Protein 3E02 (pdb70)

Solvent-accessible surface area: 12483 Å² total

B-factor: mean 38.11, std 6.94, range [13.03, 70.99]

Organism: Paraburkholderia xenovorans (strain LB400) (NCBI:txid266265)

Structure (mmCIF, N/CA/C/O backbone):
data_3E02
#
_entry.id   3E02
#
_cell.length_a   103.837
_cell.length_b   103.837
_cell.length_c   128.969
_cell.angle_alpha   90.000
_cell.angle_beta   90.000
_cell.angle_gamma   120.000
#
_symmetry.space_group_name_H-M   'P 62 2 2'
#
loop_
_entity.id
_entity.type
_entity.pdbx_description
1 polymer 'uncharacterized protein DUF849'
2 non-polymer 'ZINC ION'
3 non-polymer 1,2-ETHANEDIOL
4 water water
#
loop_
_atom_site.group_PDB
_atom_site.id
_atom_site.type_symbol
_atom_site.label_atom_id
_atom_site.label_alt_id
_atom_site.label_comp_id
_atom_site.label_asym_id
_atom_site.label_entity_id
_atom_site.label_seq_id
_atom_site.pdbx_PDB_ins_code
_atom_site.Cartn_x
_atom_site.Cartn_y
_atom_site.Cartn_z
_atom_site.occupancy
_atom_site.B_iso_or_equiv
_atom_site.auth_seq_id
_atom_site.auth_comp_id
_atom_site.auth_asym_id
_atom_site.auth_atom_id
_atom_site.pdbx_PDB_model_num
ATOM 9 N N . LYS A 1 3 ? 68.584 28.724 17.211 1.00 64.97 2 LYS A N 1
ATOM 10 C CA . LYS A 1 3 ? 68.318 27.352 17.698 1.00 64.48 2 LYS A CA 1
ATOM 11 C C . LYS A 1 3 ? 69.681 26.743 18.094 1.00 64.43 2 LYS A C 1
ATOM 12 O O . LYS A 1 3 ? 70.608 26.707 17.267 1.00 63.96 2 LYS A O 1
ATOM 14 N N . GLN A 1 4 ? 69.799 26.306 19.354 1.00 63.60 3 GLN A N 1
ATOM 15 C CA . GLN A 1 4 ? 71.030 25.692 19.881 1.00 63.15 3 GLN A CA 1
ATOM 16 C C . GLN A 1 4 ? 71.313 24.378 19.148 1.00 61.26 3 GLN A C 1
ATOM 17 O O . GLN A 1 4 ? 70.412 23.539 18.997 1.00 61.63 3 GLN A O 1
ATOM 19 N N . SER A 1 5 ? 72.554 24.223 18.681 1.00 58.26 4 SER A N 1
ATOM 20 C CA . SER A 1 5 ? 72.971 23.039 17.919 1.00 54.78 4 SER A CA 1
ATOM 21 C C . SER A 1 5 ? 73.453 21.944 18.876 1.00 55.24 4 SER A C 1
ATOM 22 O O . SER A 1 5 ? 74.650 21.876 19.181 1.00 57.15 4 SER A O 1
ATOM 25 N N . LYS A 1 6 ? 72.516 21.107 19.362 1.00 52.82 5 LYS A N 1
ATOM 26 C CA . LYS A 1 6 ? 72.836 19.965 20.252 1.00 50.34 5 LYS A CA 1
ATOM 27 C C . LYS A 1 6 ? 74.013 19.152 19.691 1.00 45.92 5 LYS A C 1
ATOM 28 O O . LYS A 1 6 ? 74.894 18.739 20.441 1.00 45.22 5 LYS A O 1
ATOM 31 N N . LYS A 1 7 ? 73.992 18.926 18.379 1.00 40.65 6 LYS A N 1
ATOM 32 C CA . LYS A 1 7 ? 75.081 18.295 17.656 1.00 38.17 6 LYS A CA 1
ATOM 33 C C . LYS A 1 7 ? 75.546 19.321 16.622 1.00 36.57 6 LYS A C 1
ATOM 34 O O . LYS A 1 7 ? 74.715 19.929 15.940 1.00 38.19 6 LYS A O 1
ATOM 40 N N . ILE A 1 8 ? 76.856 19.513 16.520 1.00 34.01 7 ILE A N 1
ATOM 41 C CA . ILE A 1 8 ? 77.452 20.513 15.638 1.00 33.20 7 ILE A CA 1
ATOM 42 C C . ILE A 1 8 ? 77.650 19.947 14.237 1.00 33.59 7 ILE A C 1
ATOM 43 O O . ILE A 1 8 ? 78.249 18.877 14.073 1.00 33.33 7 ILE A O 1
ATOM 48 N N . ILE A 1 9 ? 77.163 20.669 13.235 1.00 34.24 8 ILE A N 1
ATOM 49 C CA . ILE A 1 9 ? 77.401 20.303 11.840 1.00 34.70 8 ILE A CA 1
ATOM 50 C C . ILE A 1 9 ? 78.778 20.836 11.460 1.00 33.26 8 ILE A C 1
ATOM 51 O O . ILE A 1 9 ? 79.020 22.048 11.536 1.00 33.36 8 ILE A O 1
ATOM 56 N N . ILE A 1 10 ? 79.675 19.933 11.070 1.00 33.64 9 ILE A N 1
ATOM 57 C CA . ILE A 1 10 ? 80.959 20.298 10.477 1.00 33.56 9 ILE A CA 1
ATOM 58 C C . ILE A 1 10 ? 80.739 20.227 8.964 1.00 34.69 9 ILE A C 1
ATOM 59 O O . ILE A 1 10 ? 80.436 19.149 8.427 1.00 35.12 9 ILE A O 1
ATOM 64 N N . THR A 1 11 ? 80.857 21.374 8.302 1.00 34.85 10 THR A N 1
ATOM 65 C CA . THR A 1 11 ? 80.816 21.445 6.853 1.00 34.91 10 THR A CA 1
ATOM 66 C C . THR A 1 11 ? 82.272 21.531 6.394 1.00 34.70 10 THR A C 1
ATOM 67 O O . THR A 1 11 ? 83.081 22.246 7.003 1.00 34.22 10 THR A O 1
ATOM 71 N N . CYS A 1 12 ? 82.614 20.784 5.345 1.00 34.67 11 CYS A N 1
ATOM 72 C CA . CYS A 1 12 ? 83.934 20.894 4.725 1.00 33.63 11 CYS A CA 1
ATOM 73 C C . CYS A 1 12 ? 83.809 21.455 3.309 1.00 34.25 11 CYS A C 1
ATOM 74 O O . CYS A 1 12 ? 83.206 20.808 2.438 1.00 34.56 11 CYS A O 1
ATOM 77 N N . ALA A 1 13 ? 84.378 22.641 3.098 1.00 33.05 12 ALA A N 1
ATOM 78 C CA . ALA A 1 13 ? 84.440 23.302 1.790 1.00 33.12 12 ALA A CA 1
ATOM 79 C C . ALA A 1 13 ? 85.758 22.838 1.158 1.00 33.13 12 ALA A C 1
ATOM 80 O O . ALA A 1 13 ? 86.844 23.331 1.473 1.00 33.37 12 ALA A O 1
ATOM 82 N N . VAL A 1 14 ? 85.637 21.876 0.247 1.00 33.59 13 VAL A N 1
ATOM 83 C CA . VAL A 1 14 ? 86.771 21.104 -0.289 1.00 33.90 13 VAL A CA 1
ATOM 84 C C . VAL A 1 14 ? 87.847 21.844 -1.093 1.00 33.60 13 VAL A C 1
ATOM 85 O O . VAL A 1 14 ? 89.030 21.555 -0.926 1.00 33.76 13 VAL A O 1
ATOM 89 N N . THR A 1 15 ? 87.438 22.759 -1.970 1.00 33.53 14 THR A N 1
ATOM 90 C CA . THR A 1 15 ? 88.394 23.455 -2.846 1.00 32.67 14 THR A CA 1
ATOM 91 C C . THR A 1 15 ? 88.059 24.895 -3.216 1.00 33.20 14 THR A C 1
ATOM 92 O O . THR A 1 15 ? 88.975 25.723 -3.309 1.00 34.01 14 THR A O 1
ATOM 96 N N . GLY A 1 16 ? 86.783 25.212 -3.439 1.00 33.48 15 GLY A N 1
ATOM 97 C CA . GLY A 1 16 ? 86.402 26.581 -3.750 1.00 32.95 15 GLY A CA 1
ATOM 98 C C . GLY A 1 16 ? 86.913 27.089 -5.081 1.00 33.19 15 GLY A C 1
ATOM 99 O O . GLY A 1 16 ? 87.225 26.308 -5.992 1.00 31.68 15 GLY A O 1
ATOM 100 N N . SER A 1 17 ? 86.998 28.411 -5.162 1.00 34.04 16 SER A N 1
ATOM 101 C CA . SER A 1 17 ? 87.468 29.122 -6.339 1.00 35.30 16 SER A CA 1
ATOM 102 C C . SER A 1 17 ? 88.369 30.334 -6.045 1.00 35.37 16 SER A C 1
ATOM 103 O O . SER A 1 17 ? 88.736 31.011 -7.003 1.00 36.06 16 SER A O 1
ATOM 106 N N . ILE A 1 18 ? 88.749 30.582 -4.776 1.00 34.96 17 ILE A N 1
ATOM 107 C CA A ILE A 1 18 ? 89.591 31.728 -4.350 0.50 35.24 17 ILE A CA 1
ATOM 108 C CA B ILE A 1 18 ? 89.593 31.748 -4.447 0.50 35.70 17 ILE A CA 1
ATOM 109 C C . ILE A 1 18 ? 91.075 31.389 -4.385 1.00 35.05 17 ILE A C 1
ATOM 110 O O . ILE A 1 18 ? 91.898 32.183 -4.858 1.00 36.13 17 ILE A O 1
ATOM 119 N N . HIS A 1 19 ? 91.412 30.219 -3.833 1.00 33.44 18 HIS A N 1
ATOM 120 C CA . HIS A 1 19 ? 92.806 29.750 -3.833 1.00 33.03 18 HIS A CA 1
ATOM 121 C C . HIS A 1 19 ? 93.122 29.203 -5.213 1.00 32.84 18 HIS A C 1
ATOM 122 O O . HIS A 1 19 ? 92.238 28.691 -5.903 1.00 31.78 18 HIS A O 1
ATOM 129 N N . THR A 1 20 ? 94.374 29.343 -5.635 1.00 32.56 19 THR A N 1
ATOM 130 C CA . THR A 1 20 ? 94.806 28.910 -6.963 1.00 32.34 19 THR A CA 1
ATOM 131 C C . THR A 1 20 ? 95.920 27.858 -6.806 1.00 32.26 19 THR A C 1
ATOM 132 O O . THR A 1 20 ? 96.509 27.769 -5.726 1.00 32.48 19 THR A O 1
ATOM 136 N N . PRO A 1 21 ? 96.172 27.029 -7.853 1.00 32.49 20 PRO A N 1
ATOM 137 C CA . PRO A 1 21 ? 97.178 25.940 -7.759 1.00 32.65 20 PRO A CA 1
ATOM 138 C C . PRO A 1 21 ? 98.579 26.308 -7.274 1.00 32.38 20 PRO A C 1
ATOM 139 O O . PRO A 1 21 ? 99.217 25.515 -6.564 1.00 32.94 20 PRO A O 1
ATOM 143 N N . THR A 1 22 ? 99.050 27.487 -7.668 1.00 31.01 21 THR A N 1
ATOM 144 C CA . THR A 1 22 ? 100.349 28.007 -7.227 1.00 31.24 21 THR A CA 1
ATOM 145 C C . THR A 1 22 ? 100.472 28.090 -5.694 1.00 31.93 21 THR A C 1
ATOM 146 O O . THR A 1 22 ? 101.555 27.896 -5.144 1.00 32.06 21 THR A O 1
ATOM 158 N N . SER A 1 24 ? 99.235 26.167 -3.227 1.00 32.80 23 SER A N 1
ATOM 159 C CA . SER A 1 24 ? 99.452 24.932 -2.497 1.00 33.27 23 SER A CA 1
ATOM 160 C C . SER A 1 24 ? 99.425 23.740 -3.432 1.00 33.74 23 SER A C 1
ATOM 161 O O . SER A 1 24 ? 98.492 23.624 -4.243 1.00 34.68 23 SER A O 1
ATOM 164 N N . PRO A 1 25 ? 100.380 22.801 -3.261 1.00 34.09 24 PRO A N 1
ATOM 165 C CA . PRO A 1 25 ? 100.312 21.580 -4.065 1.00 34.94 24 PRO A CA 1
ATOM 166 C C . PRO A 1 25 ? 99.184 20.633 -3.611 1.00 34.82 24 PRO A C 1
ATOM 167 O O . PRO A 1 25 ? 98.921 19.649 -4.286 1.00 34.58 24 PRO A O 1
ATOM 171 N N . TYR A 1 26 ? 98.550 20.926 -2.472 1.00 34.28 25 TYR A N 1
ATOM 172 C CA . TYR A 1 26 ? 97.489 20.106 -1.894 1.00 34.93 25 TYR A CA 1
ATOM 173 C C . TYR A 1 26 ? 96.073 20.616 -2.223 1.00 35.11 25 TYR A C 1
ATOM 174 O O . TYR A 1 26 ? 95.091 20.065 -1.712 1.00 34.51 25 TYR A O 1
ATOM 183 N N . LEU A 1 27 ? 95.960 21.648 -3.072 1.00 34.88 26 LEU A N 1
ATOM 184 C CA . LEU A 1 27 ? 94.649 22.174 -3.478 1.00 35.12 26 LEU A CA 1
ATOM 185 C C . LEU A 1 27 ? 93.976 21.097 -4.341 1.00 34.71 26 LEU A C 1
ATOM 186 O O . LEU A 1 27 ? 94.553 20.712 -5.360 1.00 36.13 26 LEU A O 1
ATOM 191 N N . PRO A 1 28 ? 92.792 20.579 -3.938 1.00 34.31 27 PRO A N 1
ATOM 192 C CA . PRO A 1 28 ? 92.130 19.569 -4.787 1.00 34.69 27 PRO A CA 1
ATOM 193 C C . PRO A 1 28 ? 91.660 20.161 -6.119 1.00 34.29 27 PRO A C 1
ATOM 194 O O . PRO A 1 28 ? 90.950 21.163 -6.122 1.00 35.42 27 PRO A O 1
ATOM 198 N N . ILE A 1 29 ? 92.049 19.532 -7.229 1.00 33.49 28 ILE A N 1
ATOM 199 C CA . ILE A 1 29 ? 91.752 20.050 -8.571 1.00 33.24 28 ILE A CA 1
ATOM 200 C C . ILE A 1 29 ? 90.887 19.116 -9.397 1.00 34.05 28 ILE A C 1
ATOM 201 O O . ILE A 1 29 ? 89.808 19.511 -9.861 1.00 34.74 28 ILE A O 1
ATOM 206 N N . THR A 1 30 ? 91.366 17.891 -9.588 1.00 34.43 29 THR A N 1
ATOM 207 C CA . THR A 1 30 ? 90.663 16.936 -10.448 1.00 35.75 29 THR A CA 1
ATOM 208 C C . THR A 1 30 ? 89.432 16.367 -9.746 1.00 35.78 29 THR A C 1
ATOM 209 O O . THR A 1 30 ? 89.357 16.393 -8.507 1.00 35.27 29 THR A O 1
ATOM 213 N N . PRO A 1 31 ? 88.443 15.881 -10.529 1.00 35.44 30 PRO A N 1
ATOM 214 C CA . PRO A 1 31 ? 87.304 15.209 -9.896 1.00 35.51 30 PRO A CA 1
ATOM 215 C C . PRO A 1 31 ? 87.707 14.062 -8.959 1.00 35.31 30 PRO A C 1
ATOM 216 O O . PRO A 1 31 ? 87.117 13.927 -7.899 1.00 35.35 30 PRO A O 1
ATOM 220 N N . GLU A 1 32 ? 88.751 13.314 -9.313 1.00 35.23 31 GLU A N 1
ATOM 221 C CA . GLU A 1 32 ? 89.234 12.190 -8.502 1.00 36.11 31 GLU A CA 1
ATOM 222 C C . GLU A 1 32 ? 89.810 12.678 -7.164 1.00 35.87 31 GLU A C 1
ATOM 223 O O . GLU A 1 32 ? 89.606 12.037 -6.128 1.00 36.16 31 GLU A O 1
ATOM 229 N N . GLU A 1 33 ? 90.540 13.795 -7.202 1.00 35.51 32 GLU A N 1
ATOM 230 C CA . GLU A 1 33 ? 91.067 14.437 -5.983 1.00 35.76 32 GLU A CA 1
ATOM 231 C C . GLU A 1 33 ? 89.928 14.946 -5.093 1.00 35.84 32 GLU A C 1
ATOM 232 O O . GLU A 1 33 ? 90.005 14.815 -3.874 1.00 36.40 32 GLU A O 1
ATOM 238 N N . ILE A 1 34 ? 88.893 15.526 -5.710 1.00 34.96 33 ILE A N 1
ATOM 239 C CA . ILE A 1 34 ? 87.711 16.023 -4.998 1.00 34.56 33 ILE A CA 1
ATOM 240 C C . ILE A 1 34 ? 86.957 14.878 -4.303 1.00 34.53 33 ILE A C 1
ATOM 241 O O . ILE A 1 34 ? 86.557 15.026 -3.149 1.00 34.16 33 ILE A O 1
ATOM 246 N N . VAL A 1 35 ? 86.800 13.737 -4.984 1.00 35.14 34 VAL A N 1
ATOM 247 C CA . VAL A 1 35 ? 86.169 12.555 -4.377 1.00 34.99 34 VAL A CA 1
ATOM 248 C C . VAL A 1 35 ? 86.998 12.048 -3.189 1.00 35.43 34 VAL A C 1
ATOM 249 O O . VAL A 1 35 ? 86.455 11.827 -2.109 1.00 34.94 34 VAL A O 1
ATOM 253 N N . LYS A 1 36 ? 88.304 11.868 -3.404 1.00 36.21 35 LYS A N 1
ATOM 254 C CA . LYS A 1 36 ? 89.234 11.373 -2.372 1.00 35.96 35 LYS A CA 1
ATOM 255 C C . LYS A 1 36 ? 89.212 12.289 -1.136 1.00 35.47 35 LYS A C 1
ATOM 256 O O . LYS A 1 36 ? 89.096 11.824 -0.002 1.00 35.42 35 LYS A O 1
ATOM 260 N N . GLU A 1 37 ? 89.277 13.592 -1.380 1.00 35.25 36 GLU A N 1
ATOM 261 C CA . GLU A 1 37 ? 89.243 14.599 -0.310 1.00 34.86 36 GLU A CA 1
ATOM 262 C C . GLU A 1 37 ? 87.901 14.687 0.416 1.00 34.92 36 GLU A C 1
ATOM 263 O O . GLU A 1 37 ? 87.874 14.784 1.652 1.00 35.00 36 GLU A O 1
ATOM 269 N N . GLY A 1 38 ? 86.807 14.641 -0.346 1.00 33.88 37 GLY A N 1
ATOM 270 C CA . GLY A 1 38 ? 85.459 14.664 0.208 1.00 33.76 37 GLY A CA 1
ATOM 271 C C . GLY A 1 38 ? 85.216 13.468 1.118 1.00 35.11 37 GLY A C 1
ATOM 272 O O . GLY A 1 38 ? 84.704 13.626 2.231 1.00 34.73 37 GLY A O 1
ATOM 273 N N . VAL A 1 39 ? 85.616 12.278 0.653 1.00 34.62 38 VAL A N 1
ATOM 274 C CA . VAL A 1 39 ? 85.490 11.045 1.436 1.00 34.81 38 VAL A CA 1
ATOM 275 C C . VAL A 1 39 ? 86.315 11.113 2.725 1.00 35.00 38 VAL A C 1
ATOM 276 O O . VAL A 1 39 ? 85.798 10.798 3.791 1.00 34.70 38 VAL A O 1
ATOM 280 N N . ALA A 1 40 ? 87.568 11.562 2.621 1.00 34.98 39 ALA A N 1
ATOM 281 C CA . ALA A 1 40 ? 88.453 11.718 3.794 1.00 34.57 39 ALA A CA 1
ATOM 282 C C . ALA A 1 40 ? 87.872 12.699 4.819 1.00 34.49 39 ALA A C 1
ATOM 283 O O . ALA A 1 40 ? 87.889 12.422 6.025 1.00 34.18 39 ALA A O 1
ATOM 285 N N . ALA A 1 41 ? 87.352 13.829 4.328 1.00 35.11 40 ALA A N 1
ATOM 286 C CA . ALA A 1 41 ? 86.708 14.845 5.171 1.00 34.15 40 ALA A CA 1
ATOM 287 C C . ALA A 1 41 ? 85.467 14.283 5.879 1.00 35.18 40 ALA A C 1
ATOM 288 O O . ALA A 1 41 ? 85.283 14.506 7.083 1.00 35.74 40 ALA A O 1
ATOM 290 N N . ALA A 1 42 ? 84.634 13.548 5.136 1.00 35.29 41 ALA A N 1
ATOM 291 C CA . ALA A 1 42 ? 83.437 12.904 5.688 1.00 35.41 41 ALA A CA 1
ATOM 292 C C . ALA A 1 42 ? 83.823 11.865 6.741 1.00 35.38 41 ALA A C 1
ATOM 293 O O . ALA A 1 42 ? 83.269 11.859 7.843 1.00 36.01 41 ALA A O 1
ATOM 295 N N . GLU A 1 43 ? 84.811 11.034 6.431 1.00 35.89 42 GLU A N 1
ATOM 296 C CA . GLU A 1 43 ? 85.304 10.037 7.395 1.00 37.48 42 GLU A CA 1
ATOM 297 C C . GLU A 1 43 ? 85.935 10.641 8.666 1.00 37.03 42 GLU A C 1
ATOM 298 O O . GLU A 1 43 ? 85.867 10.018 9.731 1.00 37.12 42 GLU A O 1
ATOM 304 N N . ALA A 1 44 ? 86.491 11.852 8.558 1.00 36.47 43 ALA A N 1
ATOM 305 C CA . ALA A 1 44 ? 87.023 12.581 9.717 1.00 35.95 43 ALA A CA 1
ATOM 306 C C . ALA A 1 44 ? 85.916 13.213 10.581 1.00 35.93 43 ALA A C 1
ATOM 307 O O . ALA A 1 44 ? 86.197 13.637 11.702 1.00 35.64 43 ALA A O 1
ATOM 309 N N . GLY A 1 45 ? 84.686 13.312 10.053 1.00 35.55 44 GLY A N 1
ATOM 310 C CA . GLY A 1 45 ? 83.542 13.868 10.771 1.00 35.97 44 GLY A CA 1
ATOM 311 C C . GLY A 1 45 ? 82.689 14.898 10.046 1.00 36.14 44 GLY A C 1
ATOM 312 O O . GLY A 1 45 ? 81.708 15.357 10.619 1.00 36.96 44 GLY A O 1
ATOM 313 N N . ALA A 1 46 ? 83.051 15.295 8.823 1.00 34.35 45 ALA A N 1
ATOM 314 C CA . ALA A 1 46 ? 82.245 16.264 8.072 1.00 34.10 45 ALA A CA 1
ATOM 315 C C . ALA A 1 46 ? 80.868 15.677 7.701 1.00 34.10 45 ALA A C 1
ATOM 316 O O . ALA A 1 46 ? 80.797 14.678 6.996 1.00 34.73 45 ALA A O 1
ATOM 318 N N . ALA A 1 47 ? 79.800 16.286 8.213 1.00 34.17 46 ALA A N 1
ATOM 319 C CA . ALA A 1 47 ? 78.413 15.904 7.888 1.00 34.34 46 ALA A CA 1
ATOM 320 C C . ALA A 1 47 ? 77.974 16.435 6.518 1.00 34.75 46 ALA A C 1
ATOM 321 O O . ALA A 1 47 ? 77.062 15.860 5.890 1.00 33.72 46 ALA A O 1
ATOM 331 N N . LEU A 1 49 ? 79.518 18.437 2.733 1.00 33.98 48 LEU A N 1
ATOM 332 C CA . LEU A 1 49 ? 80.616 18.799 1.842 1.00 33.40 48 LEU A CA 1
ATOM 333 C C . LEU A 1 49 ? 80.129 19.897 0.924 1.00 33.82 48 LEU A C 1
ATOM 334 O O . LEU A 1 49 ? 79.121 19.701 0.238 1.00 34.49 48 LEU A O 1
ATOM 339 N N . HIS A 1 50 ? 80.804 21.055 0.957 1.00 32.70 49 HIS A N 1
ATOM 340 C CA . HIS A 1 50 ? 80.499 22.203 0.098 1.00 32.56 49 HIS A CA 1
ATOM 341 C C . HIS A 1 50 ? 81.450 22.076 -1.104 1.00 33.86 49 HIS A C 1
ATOM 342 O O . HIS A 1 50 ? 82.674 22.069 -0.948 1.00 34.93 49 HIS A O 1
ATOM 349 N N . LEU A 1 51 ? 80.872 22.003 -2.297 1.00 33.60 50 LEU A N 1
ATOM 350 C CA . LEU A 1 51 ? 81.605 21.639 -3.506 1.00 34.65 50 LEU A CA 1
ATOM 351 C C . LEU A 1 51 ? 81.604 22.631 -4.661 1.00 34.64 50 LEU A C 1
ATOM 352 O O . LEU A 1 51 ? 80.556 23.158 -5.016 1.00 33.58 50 LEU A O 1
ATOM 357 N N . HIS A 1 52 ? 82.808 22.843 -5.215 1.00 34.44 51 HIS A N 1
ATOM 358 C CA . HIS A 1 52 ? 83.071 23.562 -6.461 1.00 33.86 51 HIS A CA 1
ATOM 359 C C . HIS A 1 52 ? 83.826 22.592 -7.367 1.00 34.82 51 HIS A C 1
ATOM 360 O O . HIS A 1 52 ? 84.428 21.611 -6.892 1.00 36.17 51 HIS A O 1
ATOM 367 N N . ALA A 1 53 ? 83.825 22.894 -8.667 1.00 34.80 52 ALA A N 1
ATOM 368 C CA . ALA A 1 53 ? 84.570 22.141 -9.675 1.00 33.95 52 ALA A CA 1
ATOM 369 C C . ALA A 1 53 ? 85.671 23.040 -10.211 1.00 33.49 52 ALA A C 1
ATOM 370 O O . ALA A 1 53 ? 85.567 24.280 -10.164 1.00 33.25 52 ALA A O 1
ATOM 372 N N . ARG A 1 54 ? 86.699 22.394 -10.755 1.00 34.31 53 ARG A N 1
ATOM 373 C CA . ARG A 1 54 ? 87.827 23.057 -11.375 1.00 34.11 53 ARG A CA 1
ATOM 374 C C . ARG A 1 54 ? 88.211 22.324 -12.652 1.00 34.27 53 ARG A C 1
ATOM 375 O O . ARG A 1 54 ? 88.022 21.104 -12.759 1.00 34.78 53 ARG A O 1
ATOM 383 N N . ASP A 1 55 ? 88.776 23.075 -13.593 1.00 34.57 54 ASP A N 1
ATOM 384 C CA . ASP A 1 55 ? 89.325 22.510 -14.823 1.00 35.72 54 ASP A CA 1
ATOM 385 C C . ASP A 1 55 ? 90.369 21.477 -14.364 1.00 35.52 54 ASP A C 1
ATOM 386 O O . ASP A 1 55 ? 91.295 21.851 -13.620 1.00 33.58 54 ASP A O 1
ATOM 391 N N . PRO A 1 56 ? 90.208 20.191 -14.761 1.00 36.15 55 PRO A N 1
ATOM 392 C CA . PRO A 1 56 ? 91.147 19.137 -14.306 1.00 36.53 55 PRO A CA 1
ATOM 393 C C . PRO A 1 56 ? 92.632 19.303 -14.675 1.00 36.40 55 PRO A C 1
ATOM 394 O O . PRO A 1 56 ? 93.478 18.745 -13.986 1.00 37.14 55 PRO A O 1
ATOM 398 N N . LEU A 1 57 ? 92.932 20.065 -15.725 1.00 36.80 56 LEU A N 1
ATOM 399 C CA . LEU A 1 57 ? 94.309 20.267 -16.183 1.00 37.28 56 LEU A CA 1
ATOM 400 C C . LEU A 1 57 ? 95.013 21.449 -15.539 1.00 37.03 56 LEU A C 1
ATOM 401 O O . LEU A 1 57 ? 96.188 21.347 -15.227 1.00 38.94 56 LEU A O 1
ATOM 406 N N . ASN A 1 58 ? 94.312 22.559 -15.336 1.00 34.76 57 ASN A N 1
ATOM 407 C CA . ASN A 1 58 ? 94.946 23.769 -14.789 1.00 33.97 57 ASN A CA 1
ATOM 408 C C . ASN A 1 58 ? 94.308 24.363 -13.536 1.00 33.74 57 ASN A C 1
ATOM 409 O O . ASN A 1 58 ? 94.752 25.403 -13.076 1.00 33.73 57 ASN A O 1
ATOM 414 N N . GLY A 1 59 ? 93.276 23.721 -12.993 1.00 33.55 58 GLY A N 1
ATOM 415 C CA . GLY A 1 59 ? 92.614 24.204 -11.792 1.00 34.32 58 GLY A CA 1
ATOM 416 C C . GLY A 1 59 ? 91.728 25.439 -11.892 1.00 34.50 58 GLY A C 1
ATOM 417 O O . GLY A 1 59 ? 91.227 25.892 -10.858 1.00 34.28 58 GLY A O 1
ATOM 418 N N . ARG A 1 60 ? 91.510 25.978 -13.098 1.00 35.31 59 ARG A N 1
ATOM 419 C CA A ARG A 1 60 ? 90.664 27.165 -13.295 0.50 35.17 59 ARG A CA 1
ATOM 420 C CA B ARG A 1 60 ? 90.675 27.171 -13.248 0.50 36.08 59 ARG A CA 1
ATOM 421 C C . ARG A 1 60 ? 89.236 26.846 -12.826 1.00 35.13 59 ARG A C 1
ATOM 422 O O . ARG A 1 60 ? 88.709 25.794 -13.183 1.00 35.48 59 ARG A O 1
ATOM 437 N N . PRO A 1 61 ? 88.611 27.735 -12.016 1.00 34.17 60 PRO A N 1
ATOM 438 C CA . PRO A 1 61 ? 87.224 27.450 -11.615 1.00 34.30 60 PRO A CA 1
ATOM 439 C C . PRO A 1 61 ? 86.284 27.178 -12.788 1.00 35.20 60 PRO A C 1
ATOM 440 O O . PRO A 1 61 ? 86.412 27.815 -13.833 1.00 35.15 60 PRO A O 1
ATOM 444 N N . SER A 1 62 ? 85.395 26.206 -12.624 1.00 36.02 61 SER A N 1
ATOM 445 C CA . SER A 1 62 ? 84.420 25.850 -13.651 1.00 36.58 61 SER A CA 1
ATOM 446 C C . SER A 1 62 ? 83.090 25.458 -13.022 1.00 38.50 61 SER A C 1
ATOM 447 O O . SER A 1 62 ? 83.081 24.709 -12.045 1.00 39.65 61 SER A O 1
ATOM 450 N N . GLN A 1 63 ? 81.989 25.962 -13.593 1.00 39.28 62 GLN A N 1
ATOM 451 C CA . GLN A 1 63 ? 80.626 25.561 -13.200 1.00 40.10 62 GLN A CA 1
ATOM 452 C C . GLN A 1 63 ? 80.000 24.651 -14.269 1.00 40.01 62 GLN A C 1
ATOM 453 O O . GLN A 1 63 ? 78.789 24.627 -14.438 1.00 40.93 62 GLN A O 1
ATOM 459 N N . ASP A 1 64 ? 80.835 23.857 -14.943 1.00 39.43 63 ASP A N 1
ATOM 460 C CA . ASP A 1 64 ? 80.384 22.911 -15.937 1.00 39.23 63 ASP A CA 1
ATOM 461 C C . ASP A 1 64 ? 79.720 21.755 -15.169 1.00 39.29 63 ASP A C 1
ATOM 462 O O . ASP A 1 64 ? 80.408 21.074 -14.404 1.00 39.13 63 ASP A O 1
ATOM 467 N N . PRO A 1 65 ? 78.397 21.527 -15.367 1.00 39.49 64 PRO A N 1
ATOM 468 C CA . PRO A 1 65 ? 77.739 20.392 -14.688 1.00 39.38 64 PRO A CA 1
ATOM 469 C C . PRO A 1 65 ? 78.376 19.022 -14.976 1.00 39.33 64 PRO A C 1
ATOM 470 O O . PRO A 1 65 ? 78.327 18.150 -14.116 1.00 39.69 64 PRO A O 1
ATOM 474 N N . ASP A 1 66 ? 78.964 18.840 -16.165 1.00 38.83 65 ASP A N 1
ATOM 475 C CA . ASP A 1 66 ? 79.653 17.586 -16.515 1.00 39.15 65 ASP A CA 1
ATOM 476 C C . ASP A 1 66 ? 80.814 17.256 -15.571 1.00 38.63 65 ASP A C 1
ATOM 477 O O . ASP A 1 66 ? 81.042 16.075 -15.292 1.00 39.04 65 ASP A O 1
ATOM 482 N N . LEU A 1 67 ? 81.544 18.279 -15.106 1.00 38.91 66 LEU A N 1
ATOM 483 C CA . LEU A 1 67 ? 82.626 18.093 -14.123 1.00 38.64 66 LEU A CA 1
ATOM 484 C C . LEU A 1 67 ? 82.047 17.680 -12.775 1.00 37.82 66 LEU A C 1
ATOM 485 O O . LEU A 1 67 ? 82.601 16.796 -12.122 1.00 37.43 66 LEU A O 1
ATOM 490 N N . PHE A 1 68 ? 80.946 18.321 -12.365 1.00 36.90 67 PHE A N 1
ATOM 491 C CA . PHE A 1 68 ? 80.228 17.925 -11.142 1.00 37.22 67 PHE A CA 1
ATOM 492 C C . PHE A 1 68 ? 79.765 16.465 -11.196 1.00 37.27 67 PHE A C 1
ATOM 493 O O . PHE A 1 68 ? 79.911 15.736 -10.215 1.00 36.96 67 PHE A O 1
ATOM 509 N N . ARG A 1 70 ? 81.260 14.084 -12.556 1.00 38.83 69 ARG A N 1
ATOM 510 C CA . ARG A 1 70 ? 82.449 13.234 -12.393 1.00 38.71 69 ARG A CA 1
ATOM 511 C C . ARG A 1 70 ? 82.872 13.069 -10.920 1.00 37.73 69 ARG A C 1
ATOM 512 O O . ARG A 1 70 ? 83.787 12.288 -10.639 1.00 37.59 69 ARG A O 1
ATOM 520 N N . PHE A 1 71 ? 82.238 13.803 -9.993 1.00 37.23 70 PHE A N 1
ATOM 521 C CA . PHE A 1 71 ? 82.450 13.582 -8.549 1.00 36.93 70 PHE A CA 1
ATOM 522 C C . PHE A 1 71 ? 81.194 13.385 -7.678 1.00 36.39 70 PHE A C 1
ATOM 523 O O . PHE A 1 71 ? 81.293 12.705 -6.650 1.00 37.15 70 PHE A O 1
ATOM 531 N N . LEU A 1 72 ? 80.040 13.941 -8.064 1.00 36.46 71 LEU A N 1
ATOM 532 C CA . LEU A 1 72 ? 78.808 13.790 -7.253 1.00 36.93 71 LEU A CA 1
ATOM 533 C C . LEU A 1 72 ? 78.335 12.334 -7.061 1.00 37.64 71 LEU A C 1
ATOM 534 O O . LEU A 1 72 ? 78.187 11.900 -5.904 1.00 36.47 71 LEU A O 1
ATOM 539 N N . PRO A 1 73 ? 78.126 11.563 -8.167 1.00 38.23 72 PRO A N 1
ATOM 540 C CA . PRO A 1 73 ? 77.745 10.148 -7.988 1.00 37.99 72 PRO A CA 1
ATOM 541 C C . PRO A 1 73 ? 78.766 9.349 -7.162 1.00 37.81 72 PRO A C 1
ATOM 542 O O . PRO A 1 73 ? 78.378 8.534 -6.325 1.00 37.74 72 PRO A O 1
ATOM 546 N N . GLN A 1 74 ? 80.051 9.642 -7.362 1.00 37.59 73 GLN A N 1
ATOM 547 C CA . GLN A 1 74 ? 81.143 8.944 -6.680 1.00 38.27 73 GLN A CA 1
ATOM 548 C C . GLN A 1 74 ? 81.118 9.247 -5.186 1.00 38.25 73 GLN A C 1
ATOM 549 O O . GLN A 1 74 ? 81.285 8.342 -4.371 1.00 38.95 73 GLN A O 1
ATOM 555 N N . LEU A 1 75 ? 80.903 10.514 -4.829 1.00 37.42 74 LEU A N 1
ATOM 556 C CA . LEU A 1 75 ? 80.779 10.900 -3.415 1.00 38.11 74 LEU A CA 1
ATOM 557 C C . LEU A 1 75 ? 79.558 10.256 -2.777 1.00 39.04 74 LEU A C 1
ATOM 558 O O . LEU A 1 75 ? 79.658 9.724 -1.672 1.00 40.70 74 LEU A O 1
ATOM 563 N N . LYS A 1 76 ? 78.426 10.280 -3.488 1.00 38.52 75 LYS A N 1
ATOM 564 C CA . LYS A 1 76 ? 77.177 9.688 -3.009 1.00 39.28 75 LYS A CA 1
ATOM 565 C C . LYS A 1 76 ? 77.342 8.187 -2.685 1.00 39.31 75 LYS A C 1
ATOM 566 O O . LYS A 1 76 ? 76.811 7.703 -1.683 1.00 38.89 75 LYS A O 1
ATOM 572 N N . GLU A 1 77 ? 78.083 7.485 -3.532 1.00 39.82 76 GLU A N 1
ATOM 573 C CA . GLU A 1 77 ? 78.343 6.059 -3.353 1.00 40.47 76 GLU A CA 1
ATOM 574 C C . GLU A 1 77 ? 79.315 5.725 -2.214 1.00 40.68 76 GLU A C 1
ATOM 575 O O . GLU A 1 77 ? 79.130 4.693 -1.573 1.00 42.14 76 GLU A O 1
ATOM 578 N N . ARG A 1 78 ? 80.284 6.617 -1.949 1.00 39.65 77 ARG A N 1
ATOM 579 C CA A ARG A 1 78 ? 81.331 6.379 -0.944 0.50 39.81 77 ARG A CA 1
ATOM 580 C CA B ARG A 1 78 ? 81.342 6.385 -0.951 0.25 39.12 77 ARG A CA 1
ATOM 581 C CA C ARG A 1 78 ? 81.349 6.390 -0.952 0.25 39.94 77 ARG A CA 1
ATOM 582 C C . ARG A 1 78 ? 81.112 7.037 0.416 1.00 39.38 77 ARG A C 1
ATOM 583 O O . ARG A 1 78 ? 81.795 6.687 1.378 1.00 39.44 77 ARG A O 1
ATOM 605 N N . THR A 1 79 ? 80.181 7.999 0.502 1.00 38.18 78 THR A N 1
ATOM 606 C CA A THR A 1 79 ? 79.846 8.629 1.785 0.50 37.54 78 THR A CA 1
ATOM 607 C CA B THR A 1 79 ? 79.850 8.690 1.770 0.50 38.20 78 THR A CA 1
ATOM 608 C C . THR A 1 79 ? 78.369 9.020 1.825 1.00 38.01 78 THR A C 1
ATOM 609 O O . THR A 1 79 ? 77.714 9.099 0.781 1.00 39.03 78 THR A O 1
ATOM 616 N N . ASP A 1 80 ? 77.862 9.224 3.046 1.00 36.96 79 ASP A N 1
ATOM 617 C CA A ASP A 1 80 ? 76.471 9.669 3.216 0.50 36.23 79 ASP A CA 1
ATOM 618 C CA B ASP A 1 80 ? 76.483 9.639 3.307 0.50 36.28 79 ASP A CA 1
ATOM 619 C C . ASP A 1 80 ? 76.436 11.152 3.567 1.00 35.48 79 ASP A C 1
ATOM 620 O O . ASP A 1 80 ? 75.407 11.671 3.924 1.00 34.83 79 ASP A O 1
ATOM 629 N N . ALA A 1 81 ? 77.564 11.858 3.419 1.00 35.20 80 ALA A N 1
ATOM 630 C CA . ALA A 1 81 ? 77.604 13.300 3.679 1.00 34.75 80 ALA A CA 1
ATOM 631 C C . ALA A 1 81 ? 76.628 14.035 2.760 1.00 33.87 80 ALA A C 1
ATOM 632 O O . ALA A 1 81 ? 76.375 13.596 1.630 1.00 33.67 80 ALA A O 1
ATOM 634 N N . ILE A 1 82 ? 76.039 15.112 3.271 1.00 32.93 81 ILE A N 1
ATOM 635 C CA . ILE A 1 82 ? 75.151 15.964 2.472 1.00 33.34 81 ILE A CA 1
ATOM 636 C C . ILE A 1 82 ? 76.037 16.700 1.459 1.00 33.77 81 ILE A C 1
ATOM 637 O O . ILE A 1 82 ? 77.045 17.280 1.842 1.00 34.05 81 ILE A O 1
ATOM 642 N N . LEU A 1 83 ? 75.666 16.662 0.184 1.00 34.03 82 LEU A N 1
ATOM 643 C CA . LEU A 1 83 ? 76.445 17.323 -0.864 1.00 34.50 82 LEU A CA 1
ATOM 644 C C . LEU A 1 83 ? 75.807 18.676 -1.144 1.00 34.03 82 LEU A C 1
ATOM 645 O O . LEU A 1 83 ? 74.683 18.745 -1.602 1.00 34.62 82 LEU A O 1
ATOM 650 N N . ASN A 1 84 ? 76.558 19.730 -0.821 1.00 33.25 83 ASN A N 1
ATOM 651 C CA . ASN A 1 84 ? 76.169 21.130 -0.938 1.00 33.31 83 ASN A CA 1
ATOM 652 C C . ASN A 1 84 ? 76.886 21.675 -2.190 1.00 33.57 83 ASN A C 1
ATOM 653 O O . ASN A 1 84 ? 78.134 21.660 -2.250 1.00 32.89 83 ASN A O 1
ATOM 658 N N . ILE A 1 85 ? 76.088 22.137 -3.164 1.00 33.34 84 ILE A N 1
ATOM 659 C CA A ILE A 1 85 ? 76.588 22.666 -4.439 0.50 33.91 84 ILE A CA 1
ATOM 660 C CA B ILE A 1 85 ? 76.591 22.668 -4.438 0.50 33.65 84 ILE A CA 1
ATOM 661 C C . ILE A 1 85 ? 76.638 24.197 -4.433 1.00 34.99 84 ILE A C 1
ATOM 662 O O . ILE A 1 85 ? 75.657 24.877 -4.060 1.00 35.02 84 ILE A O 1
ATOM 671 N N . THR A 1 86 ? 77.776 24.742 -4.864 1.00 35.64 85 THR A N 1
ATOM 672 C CA . THR A 1 86 ? 77.940 26.174 -4.940 1.00 34.55 85 THR A CA 1
ATOM 673 C C . THR A 1 86 ? 77.083 26.766 -6.066 1.00 34.96 85 THR A C 1
ATOM 674 O O . THR A 1 86 ? 76.902 26.147 -7.124 1.00 34.04 85 THR A O 1
ATOM 678 N N . THR A 1 87 ? 76.488 27.917 -5.777 1.00 34.87 86 THR A N 1
ATOM 679 C CA . THR A 1 87 ? 75.854 28.751 -6.794 1.00 36.62 86 THR A CA 1
ATOM 680 C C . THR A 1 87 ? 76.667 30.061 -6.903 1.00 37.99 86 THR A C 1
ATOM 681 O O . THR A 1 87 ? 76.203 30.990 -7.533 1.00 38.28 86 THR A O 1
ATOM 685 N N . GLY A 1 88 ? 77.844 30.112 -6.261 1.00 39.54 87 GLY A N 1
ATOM 686 C CA . GLY A 1 88 ? 78.789 31.229 -6.320 1.00 40.36 87 GLY A CA 1
ATOM 687 C C . GLY A 1 88 ? 79.757 30.915 -7.449 1.00 41.85 87 GLY A C 1
ATOM 688 O O . GLY A 1 88 ? 79.948 31.722 -8.354 1.00 43.60 87 GLY A O 1
ATOM 689 N N . GLY A 1 89 ? 80.345 29.722 -7.399 1.00 42.43 88 GLY A N 1
ATOM 690 C CA . GLY A 1 89 ? 81.266 29.255 -8.418 1.00 43.89 88 GLY A CA 1
ATOM 691 C C . GLY A 1 89 ? 82.533 30.094 -8.478 1.00 44.97 88 GLY A C 1
ATOM 692 O O . GLY A 1 89 ? 83.046 30.554 -7.439 1.00 44.45 88 GLY A O 1
ATOM 693 N N . GLY A 1 90 ? 83.054 30.240 -9.694 1.00 45.39 89 GLY A N 1
ATOM 694 C CA . GLY A 1 90 ? 84.219 31.053 -9.976 1.00 46.22 89 GLY A CA 1
ATOM 695 C C . GLY A 1 90 ? 83.883 32.528 -10.130 1.00 46.98 89 GLY A C 1
ATOM 696 O O . GLY A 1 90 ? 82.826 32.895 -10.698 1.00 46.40 89 GLY A O 1
ATOM 697 N N . LEU A 1 91 ? 84.795 33.379 -9.653 1.00 46.65 90 LEU A N 1
ATOM 698 C CA . LEU A 1 91 ? 84.612 34.829 -9.731 1.00 47.30 90 LEU A CA 1
ATOM 699 C C . LEU A 1 91 ? 84.644 35.251 -11.207 1.00 47.17 90 LEU A C 1
ATOM 700 O O . LEU A 1 91 ? 85.558 34.854 -11.940 1.00 47.03 90 LEU A O 1
ATOM 705 N N . GLY A 1 92 ? 83.613 35.986 -11.638 1.00 46.98 91 GLY A N 1
ATOM 706 C CA . GLY A 1 92 ? 83.472 36.457 -13.023 1.00 47.26 91 GLY A CA 1
ATOM 707 C C . GLY A 1 92 ? 82.423 35.729 -13.862 1.00 47.83 91 GLY A C 1
ATOM 708 O O . GLY A 1 92 ? 82.154 36.143 -15.006 1.00 47.71 91 GLY A O 1
ATOM 717 N N . SER A 1 94 ? 78.636 34.332 -15.008 1.00 44.25 93 SER A N 1
ATOM 718 C CA . SER A 1 94 ? 77.280 34.875 -15.075 1.00 44.49 93 SER A CA 1
ATOM 719 C C . SER A 1 94 ? 76.363 34.028 -14.189 1.00 44.87 93 SER A C 1
ATOM 720 O O . SER A 1 94 ? 76.743 32.928 -13.785 1.00 43.38 93 SER A O 1
ATOM 723 N N . LEU A 1 95 ? 75.156 34.522 -13.918 1.00 46.00 94 LEU A N 1
ATOM 724 C CA . LEU A 1 95 ? 74.207 33.774 -13.076 1.00 46.62 94 LEU A CA 1
ATOM 725 C C . LEU A 1 95 ? 73.769 32.464 -13.741 1.00 46.07 94 LEU A C 1
ATOM 726 O O . LEU A 1 95 ? 73.573 31.470 -13.033 1.00 45.39 94 LEU A O 1
ATOM 731 N N . ASP A 1 96 ? 73.628 32.468 -15.075 1.00 46.32 95 ASP A N 1
ATOM 732 C CA . ASP A 1 96 ? 73.282 31.256 -15.859 1.00 46.43 95 ASP A CA 1
ATOM 733 C C . ASP A 1 96 ? 74.310 30.166 -15.609 1.00 45.11 95 ASP A C 1
ATOM 734 O O . ASP A 1 96 ? 73.945 29.045 -15.251 1.00 45.22 95 ASP A O 1
ATOM 739 N N . GLU A 1 97 ? 75.588 30.512 -15.786 1.00 44.27 96 GLU A N 1
ATOM 740 C CA . GLU A 1 97 ? 76.681 29.578 -15.512 1.00 45.15 96 GLU A CA 1
ATOM 741 C C . GLU A 1 97 ? 76.644 29.111 -14.050 1.00 42.25 96 GLU A C 1
ATOM 742 O O . GLU A 1 97 ? 76.782 27.936 -13.758 1.00 41.29 96 GLU A O 1
ATOM 748 N N . ARG A 1 98 ? 76.464 30.067 -13.144 1.00 41.25 97 ARG A N 1
ATOM 749 C CA . ARG A 1 98 ? 76.471 29.785 -11.709 1.00 39.83 97 ARG A CA 1
ATOM 750 C C . ARG A 1 98 ? 75.383 28.830 -11.212 1.00 38.15 97 ARG A C 1
ATOM 751 O O . ARG A 1 98 ? 75.679 27.972 -10.378 1.00 37.37 97 ARG A O 1
ATOM 759 N N . LEU A 1 99 ? 74.170 28.955 -11.744 1.00 37.22 98 LEU A N 1
ATOM 760 C CA . LEU A 1 99 ? 73.047 28.072 -11.365 1.00 36.96 98 LEU A CA 1
ATOM 761 C C . LEU A 1 99 ? 73.034 26.701 -12.063 1.00 36.60 98 LEU A C 1
ATOM 762 O O . LEU A 1 99 ? 72.368 25.790 -11.576 1.00 35.95 98 LEU A O 1
ATOM 767 N N . ALA A 1 100 ? 73.779 26.541 -13.163 1.00 35.46 99 ALA A N 1
ATOM 768 C CA . ALA A 1 100 ? 73.773 25.286 -13.946 1.00 35.95 99 ALA A CA 1
ATOM 769 C C . ALA A 1 100 ? 73.995 23.983 -13.156 1.00 35.11 99 ALA A C 1
ATOM 770 O O . ALA A 1 100 ? 73.188 23.064 -13.305 1.00 36.14 99 ALA A O 1
ATOM 772 N N . PRO A 1 101 ? 75.064 23.888 -12.334 1.00 34.90 100 PRO A N 1
ATOM 773 C CA . PRO A 1 101 ? 75.290 22.660 -11.560 1.00 35.09 100 PRO A CA 1
ATOM 774 C C . PRO A 1 101 ? 74.142 22.270 -10.614 1.00 34.33 100 PRO A C 1
ATOM 775 O O . PRO A 1 101 ? 73.689 21.137 -10.664 1.00 33.61 100 PRO A O 1
ATOM 779 N N . ALA A 1 102 ? 73.661 23.213 -9.805 1.00 34.18 101 ALA A N 1
ATOM 780 C CA . ALA A 1 102 ? 72.531 22.972 -8.887 1.00 34.52 101 ALA A CA 1
ATOM 781 C C . ALA A 1 102 ? 71.260 22.601 -9.644 1.00 35.40 101 ALA A C 1
ATOM 782 O O . ALA A 1 102 ? 70.503 21.741 -9.173 1.00 34.37 101 ALA A O 1
ATOM 784 N N . ARG A 1 103 ? 71.020 23.251 -10.791 1.00 37.24 102 ARG A N 1
ATOM 785 C CA A ARG A 1 103 ? 69.852 22.935 -11.614 0.50 38.06 102 ARG A CA 1
ATOM 786 C CA B ARG A 1 103 ? 69.847 22.944 -11.617 0.50 38.45 102 ARG A CA 1
ATOM 787 C C . ARG A 1 103 ? 69.930 21.520 -12.176 1.00 38.18 102 ARG A C 1
ATOM 788 O O . ARG A 1 103 ? 68.926 20.814 -12.197 1.00 37.97 102 ARG A O 1
ATOM 803 N N . ALA A 1 104 ? 71.122 21.107 -12.615 1.00 37.48 103 ALA A N 1
ATOM 804 C CA . ALA A 1 104 ? 71.320 19.750 -13.147 1.00 37.96 103 ALA A CA 1
ATOM 805 C C . ALA A 1 104 ? 71.263 18.680 -12.045 1.00 37.63 103 ALA A C 1
ATOM 806 O O . ALA A 1 104 ? 70.577 17.666 -12.186 1.00 38.49 103 ALA A O 1
ATOM 808 N N . ALA A 1 105 ? 71.967 18.931 -10.948 1.00 36.43 104 ALA A N 1
ATOM 809 C CA . ALA A 1 105 ? 72.087 17.973 -9.838 1.00 35.69 104 ALA A CA 1
ATOM 810 C C . ALA A 1 105 ? 70.879 17.819 -8.909 1.00 35.34 104 ALA A C 1
ATOM 811 O O . ALA A 1 105 ? 70.733 16.769 -8.280 1.00 35.44 104 ALA A O 1
ATOM 813 N N . ARG A 1 106 ? 70.069 18.870 -8.778 1.00 35.00 105 ARG A N 1
ATOM 814 C CA . ARG A 1 106 ? 68.932 18.903 -7.843 1.00 36.06 105 ARG A CA 1
ATOM 815 C C . ARG A 1 106 ? 69.401 18.411 -6.454 1.00 35.87 105 ARG A C 1
ATOM 816 O O . ARG A 1 106 ? 68.883 17.428 -5.929 1.00 35.71 105 ARG A O 1
ATOM 824 N N . PRO A 1 107 ? 70.384 19.129 -5.855 1.00 34.97 106 PRO A N 1
ATOM 825 C CA . PRO A 1 107 ? 70.965 18.696 -4.594 1.00 35.22 106 PRO A CA 1
ATOM 826 C C . PRO A 1 107 ? 70.069 18.969 -3.391 1.00 34.19 106 PRO A C 1
ATOM 827 O O . PRO A 1 107 ? 69.121 19.745 -3.475 1.00 33.31 106 PRO A O 1
ATOM 831 N N . GLU A 1 108 ? 70.400 18.324 -2.276 1.00 33.72 107 GLU A N 1
ATOM 832 C CA . GLU A 1 108 ? 69.712 18.570 -1.012 1.00 33.60 107 GLU A CA 1
ATOM 833 C C . GLU A 1 108 ? 69.987 19.984 -0.502 1.00 32.31 107 GLU A C 1
ATOM 834 O O . GLU A 1 108 ? 69.112 20.600 0.132 1.00 32.10 107 GLU A O 1
ATOM 840 N N . VAL A 1 109 ? 71.209 20.469 -0.755 1.00 31.23 108 VAL A N 1
ATOM 841 C CA . VAL A 1 109 ? 71.638 21.790 -0.330 1.00 32.62 108 VAL A CA 1
ATOM 842 C C . VAL A 1 109 ? 72.421 22.522 -1.430 1.00 32.66 108 VAL A C 1
ATOM 84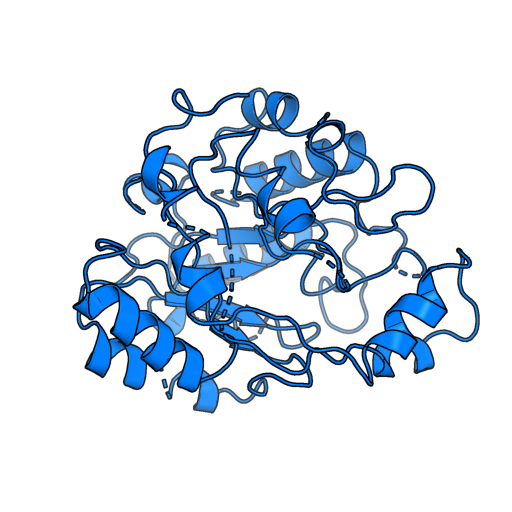3 O O . VAL A 1 109 ? 73.145 21.904 -2.207 1.00 33.26 108 VAL A O 1
ATOM 847 N N . ALA A 1 110 ? 72.189 23.829 -1.530 1.00 32.35 109 ALA A N 1
ATOM 848 C CA . ALA A 1 110 ? 72.962 24.710 -2.409 1.00 33.36 109 ALA A CA 1
ATOM 849 C C . ALA A 1 110 ? 73.322 25.961 -1.638 1.00 33.60 109 ALA A C 1
ATOM 850 O O . ALA A 1 110 ? 72.545 26.400 -0.782 1.00 33.59 109 ALA A O 1
ATOM 852 N N . SER A 1 111 ? 74.482 26.545 -1.933 1.00 34.68 110 SER A N 1
ATOM 853 C CA . SER A 1 111 ? 74.869 27.807 -1.299 1.00 36.09 110 SER A CA 1
ATOM 854 C C . SER A 1 111 ? 74.032 28.918 -1.940 1.00 37.13 110 SER A C 1
ATOM 855 O O . SER A 1 111 ? 73.582 28.777 -3.080 1.00 37.07 110 SER A O 1
ATOM 866 N N . ASN A 1 113 ? 74.314 33.138 -1.915 1.00 37.37 112 ASN A N 1
ATOM 867 C CA . ASN A 1 113 ? 74.995 34.361 -1.489 1.00 36.83 112 ASN A CA 1
ATOM 868 C C . ASN A 1 113 ? 73.952 35.466 -1.315 1.00 36.28 112 ASN A C 1
ATOM 869 O O . ASN A 1 113 ? 73.192 35.741 -2.247 1.00 35.60 112 ASN A O 1
ATOM 882 N N . GLY A 1 115 ? 73.981 38.848 -0.823 1.00 35.09 114 GLY A N 1
ATOM 883 C CA . GLY A 1 115 ? 74.135 40.244 -1.209 1.00 35.23 114 GLY A CA 1
ATOM 884 C C . GLY A 1 115 ? 75.282 40.443 -2.154 1.00 35.07 114 GLY A C 1
ATOM 885 O O . GLY A 1 115 ? 76.116 39.549 -2.319 1.00 37.21 114 GLY A O 1
ATOM 886 N N . SER A 1 116 ? 75.295 41.599 -2.800 1.00 33.82 115 SER A N 1
ATOM 887 C CA . SER A 1 116 ? 76.362 41.956 -3.728 1.00 34.29 115 SER A CA 1
ATOM 888 C C . SER A 1 116 ? 77.444 42.657 -2.933 1.00 35.42 115 SER A C 1
ATOM 889 O O . SER A 1 116 ? 77.149 43.499 -2.069 1.00 37.22 115 SER A O 1
ATOM 892 N N . LEU A 1 117 ? 78.696 42.288 -3.169 1.00 34.89 116 LEU A N 1
ATOM 893 C CA . LEU A 1 117 ? 79.813 42.948 -2.513 1.00 36.02 116 LEU A CA 1
ATOM 894 C C . LEU A 1 117 ? 81.076 42.934 -3.349 1.00 34.60 116 LEU A C 1
ATOM 895 O O . LEU A 1 117 ? 81.269 42.033 -4.174 1.00 34.66 116 LEU A O 1
ATOM 900 N N . ASN A 1 118 ? 81.956 43.892 -3.074 1.00 33.89 117 ASN A N 1
ATOM 901 C CA . ASN A 1 118 ? 83.329 43.841 -3.589 1.00 33.84 117 ASN A CA 1
ATOM 902 C C . ASN A 1 118 ? 83.936 42.541 -3.032 1.00 34.06 117 ASN A C 1
ATOM 903 O O . ASN A 1 118 ? 83.650 42.169 -1.894 1.00 33.90 117 ASN A O 1
ATOM 908 N N . PHE A 1 119 ? 84.695 41.824 -3.851 1.00 34.35 118 PHE A N 1
ATOM 909 C CA . PHE A 1 119 ? 85.277 40.533 -3.437 1.00 34.21 118 PHE A CA 1
ATOM 910 C C . PHE A 1 119 ? 86.701 40.574 -3.984 1.00 34.21 118 PHE A C 1
ATOM 911 O O . PHE A 1 119 ? 86.959 40.111 -5.088 1.00 36.35 118 PHE A O 1
ATOM 919 N N . ASN A 1 120 ? 87.598 41.151 -3.186 1.00 34.17 119 ASN A N 1
ATOM 920 C CA . ASN A 1 120 ? 88.967 41.457 -3.569 1.00 33.67 119 ASN A CA 1
ATOM 921 C C . ASN A 1 120 ? 89.985 40.475 -2.976 1.00 34.39 119 ASN A C 1
ATOM 922 O O . ASN A 1 120 ? 90.295 40.533 -1.783 1.00 34.06 119 ASN A O 1
ATOM 927 N N . ILE A 1 121 ? 90.500 39.581 -3.821 1.00 34.29 120 ILE A N 1
ATOM 928 C CA . ILE A 1 121 ? 91.543 38.605 -3.419 1.00 35.33 120 ILE A CA 1
ATOM 929 C C . ILE A 1 121 ? 92.893 38.913 -4.097 1.00 36.62 120 ILE A C 1
ATOM 930 O O . ILE A 1 121 ? 93.807 38.071 -4.082 1.00 36.02 120 ILE A O 1
ATOM 935 N N . SER A 1 122 ? 93.023 40.124 -4.657 1.00 36.60 121 SER A N 1
ATOM 936 C CA . SER A 1 122 ? 94.216 40.547 -5.396 1.00 37.56 121 SER A CA 1
ATOM 937 C C . SER A 1 122 ? 95.504 40.600 -4.579 1.00 3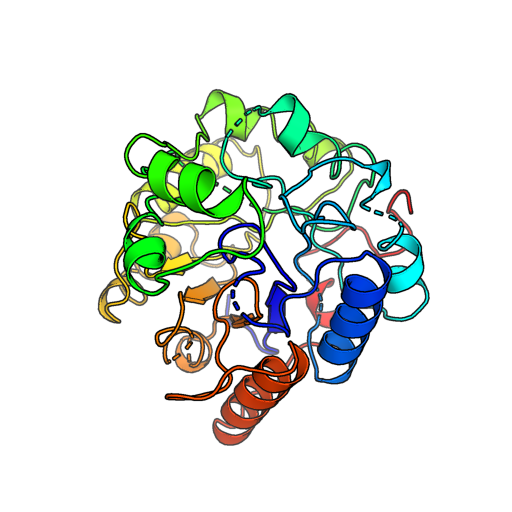8.65 121 SER A C 1
ATOM 938 O O . SER A 1 122 ? 96.576 40.381 -5.131 1.00 37.80 121 SER A O 1
ATOM 941 N N . GLN A 1 123 ? 95.398 40.901 -3.282 1.00 39.72 122 GLN A N 1
ATOM 942 C CA . GLN A 1 123 ? 96.566 40.958 -2.387 1.00 41.69 122 GLN A CA 1
ATOM 943 C C . GLN A 1 123 ? 97.322 39.621 -2.288 1.00 40.44 122 GLN A C 1
ATOM 944 O O . GLN A 1 123 ? 98.515 39.618 -2.023 1.00 39.42 122 GLN A O 1
ATOM 950 N N . ALA A 1 124 ? 96.616 38.504 -2.485 1.00 39.96 123 ALA A N 1
ATOM 951 C CA . ALA A 1 124 ? 97.215 37.162 -2.494 1.00 40.91 123 ALA A CA 1
ATOM 952 C C . ALA A 1 124 ? 98.336 37.024 -3.535 1.00 40.14 123 ALA A C 1
ATOM 953 O O . ALA A 1 124 ? 99.331 36.341 -3.279 1.00 41.12 123 ALA A O 1
ATOM 955 N N . ALA A 1 125 ? 98.198 37.708 -4.669 1.00 39.71 124 ALA A N 1
ATOM 956 C CA . ALA A 1 125 ? 99.187 37.663 -5.757 1.00 40.93 124 ALA A CA 1
ATOM 957 C C . ALA A 1 125 ? 100.584 38.157 -5.365 1.00 41.57 124 ALA A C 1
ATOM 958 O O . ALA A 1 125 ? 101.588 37.638 -5.870 1.00 42.33 124 ALA A O 1
ATOM 960 N N . ALA A 1 126 ? 100.645 39.134 -4.450 1.00 41.82 125 ALA A N 1
ATOM 961 C CA . ALA A 1 126 ? 101.917 39.696 -3.965 1.00 42.17 125 ALA A CA 1
ATOM 962 C C . ALA A 1 126 ? 102.770 38.691 -3.176 1.00 42.17 125 ALA A C 1
ATOM 963 O O . ALA A 1 126 ? 103.967 38.888 -3.033 1.00 42.59 125 ALA A O 1
ATOM 965 N N . LYS A 1 127 ? 102.151 37.629 -2.664 1.00 41.66 126 LYS A N 1
ATOM 966 C CA . LYS A 1 127 ? 102.859 36.577 -1.950 1.00 42.83 126 LYS A CA 1
ATOM 967 C C . LYS A 1 127 ? 103.630 35.595 -2.867 1.00 42.61 126 LYS A C 1
ATOM 968 O O . LYS A 1 127 ? 104.427 34.808 -2.361 1.00 44.47 126 LYS A O 1
ATOM 974 N N . PHE A 1 128 ? 103.411 35.651 -4.186 1.00 41.15 127 PHE A N 1
ATOM 975 C CA . PHE A 1 128 ? 104.024 34.719 -5.151 1.00 40.09 127 PHE A CA 1
ATOM 976 C C . PHE A 1 128 ? 104.705 35.489 -6.282 1.00 39.61 127 PHE A C 1
ATOM 977 O O . PHE A 1 128 ? 104.063 36.294 -6.954 1.00 40.00 127 PHE A O 1
ATOM 985 N N . ASP A 1 129 ? 106.002 35.251 -6.491 1.00 38.73 128 ASP A N 1
ATOM 986 C CA A ASP A 1 129 ? 106.781 35.902 -7.552 0.50 39.05 128 ASP A CA 1
ATOM 987 C CA B ASP A 1 129 ? 106.691 35.965 -7.579 0.50 38.03 128 ASP A CA 1
ATOM 988 C C . ASP A 1 129 ? 106.559 35.246 -8.911 1.00 37.39 128 ASP A C 1
ATOM 989 O O . ASP A 1 129 ? 106.839 35.845 -9.936 1.00 38.86 128 ASP A O 1
ATOM 998 N N . THR A 1 130 ? 106.126 33.978 -8.896 1.00 35.78 129 THR A N 1
ATOM 999 C CA . THR A 1 130 ? 105.852 33.213 -10.130 1.00 34.75 129 THR A CA 1
ATOM 1000 C C . THR A 1 130 ? 104.563 32.401 -9.942 1.00 33.23 129 THR A C 1
ATOM 1001 O O . THR A 1 130 ? 104.202 32.058 -8.812 1.00 33.09 129 THR A O 1
ATOM 1005 N N . PHE A 1 131 ? 103.906 32.100 -11.062 1.00 32.08 130 PHE A N 1
ATOM 1006 C CA . PHE A 1 131 ? 102.657 31.343 -11.094 1.00 32.12 130 PHE A CA 1
ATOM 1007 C C . PHE A 1 131 ? 102.759 30.184 -12.059 1.00 30.81 130 PHE A C 1
ATOM 1008 O O . PHE A 1 131 ? 103.355 30.320 -13.133 1.00 30.37 130 PHE A O 1
ATOM 1016 N N . LYS A 1 132 ? 102.157 29.056 -11.676 1.00 30.55 131 LYS A N 1
ATOM 1017 C CA . LYS A 1 132 ? 102.200 27.830 -12.474 1.00 31.52 131 LYS A CA 1
ATOM 1018 C C . LYS A 1 132 ? 101.438 27.944 -13.798 1.00 31.62 131 LYS A C 1
ATOM 1019 O O . LYS A 1 132 ? 101.920 27.459 -14.822 1.00 30.80 131 LYS A O 1
ATOM 1025 N N . PHE A 1 133 ? 100.265 28.572 -13.755 1.00 30.90 132 PHE A N 1
ATOM 1026 C CA . PHE A 1 133 ? 99.382 28.717 -14.925 1.00 31.92 132 PHE A CA 1
ATOM 1027 C C . PHE A 1 133 ? 99.096 30.187 -15.234 1.00 32.31 132 PHE A C 1
ATOM 1028 O O . PHE A 1 133 ? 99.003 31.017 -14.315 1.00 32.75 132 PHE A O 1
ATOM 1036 N N . ASP A 1 134 ? 98.920 30.472 -16.529 1.00 32.11 133 ASP A N 1
ATOM 1037 C CA . ASP A 1 134 ? 98.694 31.823 -17.053 1.00 34.12 133 ASP A CA 1
ATOM 1038 C C . ASP A 1 134 ? 97.461 32.513 -16.517 1.00 33.01 133 ASP A C 1
ATOM 1039 O O . ASP A 1 134 ? 97.463 33.726 -16.430 1.00 32.52 133 ASP A O 1
ATOM 1044 N N . TRP A 1 135 ? 96.415 31.749 -16.218 1.00 32.55 134 TRP A N 1
ATOM 1045 C CA . TRP A 1 135 ? 95.150 32.321 -15.716 1.00 32.60 134 TRP A CA 1
ATOM 1046 C C . TRP A 1 135 ? 95.165 32.870 -14.296 1.00 32.27 134 TRP A C 1
ATOM 1047 O O . TRP A 1 135 ? 94.320 33.706 -13.962 1.00 32.76 134 TRP A O 1
ATOM 1058 N N . GLU A 1 136 ? 96.121 32.437 -13.474 1.00 32.54 135 GLU A N 1
ATOM 1059 C CA . GLU A 1 136 ? 96.097 32.731 -12.035 1.00 32.14 135 GLU A CA 1
A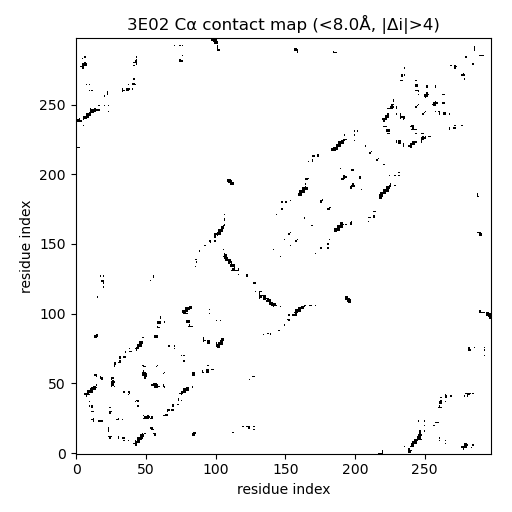TOM 1060 C C . GLU A 1 136 ? 96.316 34.184 -11.672 1.00 33.62 135 GLU A C 1
ATOM 1061 O O . GLU A 1 136 ? 95.485 34.766 -10.968 1.00 32.61 135 GLU A O 1
ATOM 1067 N N . ARG A 1 137 ? 97.394 34.793 -12.164 1.00 34.15 136 ARG A N 1
ATOM 1068 C CA . ARG A 1 137 ? 97.650 36.199 -11.822 1.00 36.27 136 ARG A CA 1
ATOM 1069 C C . ARG A 1 137 ? 96.535 37.156 -12.322 1.00 35.75 136 ARG A C 1
ATOM 1070 O O . ARG A 1 137 ? 96.076 37.984 -11.534 1.00 36.22 136 ARG A O 1
ATOM 1078 N N . PRO A 1 138 ? 96.109 37.053 -13.598 1.00 35.35 137 PRO A N 1
ATOM 1079 C CA . PRO A 1 138 ? 95.004 37.900 -14.090 1.00 35.86 137 PRO A CA 1
ATOM 1080 C C . PRO A 1 138 ? 93.687 37.713 -13.320 1.00 34.62 137 PRO A C 1
ATOM 1081 O O . PRO A 1 138 ? 92.981 38.689 -13.090 1.00 34.45 137 PRO A O 1
ATOM 1085 N N . TYR A 1 139 ? 93.395 36.477 -12.913 1.00 34.60 138 TYR A N 1
ATOM 1086 C CA . TYR A 1 139 ? 92.216 36.153 -12.101 1.00 35.00 138 TYR A CA 1
ATOM 1087 C C . TYR A 1 139 ? 92.241 36.911 -10.775 1.00 34.24 138 TYR A C 1
ATOM 1088 O O . TYR A 1 139 ? 91.296 37.604 -10.442 1.00 34.07 138 TYR A O 1
ATOM 1097 N N . LEU A 1 140 ? 93.348 36.801 -10.051 1.00 33.44 139 LEU A N 1
ATOM 1098 C CA . LEU A 1 140 ? 93.506 37.486 -8.766 1.00 33.87 139 LEU A CA 1
ATOM 1099 C C . LEU A 1 140 ? 93.504 39.018 -8.919 1.00 33.91 139 LEU A C 1
ATOM 1100 O O . LEU A 1 140 ? 92.779 39.715 -8.197 1.00 33.66 139 LEU A O 1
ATOM 1105 N N . ALA A 1 141 ? 94.294 39.520 -9.868 1.00 35.51 140 ALA A N 1
ATOM 1106 C CA . ALA A 1 141 ? 94.403 40.971 -10.147 1.00 35.32 140 ALA A CA 1
ATOM 1107 C C . ALA A 1 141 ? 93.063 41.587 -10.560 1.00 35.80 140 ALA A C 1
ATOM 1108 O O . ALA A 1 141 ? 92.707 42.670 -10.099 1.00 37.00 140 ALA A O 1
ATOM 1110 N N . GLY A 1 142 ? 92.307 40.861 -11.378 1.00 35.17 141 GLY A N 1
ATOM 1111 C CA . GLY A 1 142 ? 90.991 41.282 -11.835 1.00 35.46 141 GLY A CA 1
ATOM 1112 C C . GLY A 1 142 ? 89.955 41.464 -10.734 1.00 35.42 141 GLY A C 1
ATOM 1113 O O . GLY A 1 142 ? 88.950 42.147 -10.955 1.00 35.21 141 GLY A O 1
ATOM 11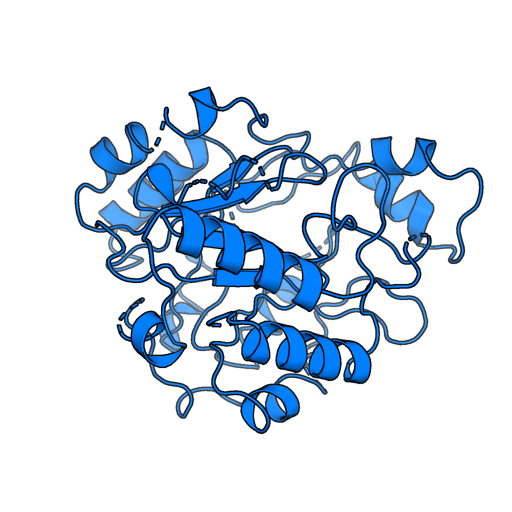14 N N . THR A 1 143 ? 90.195 40.893 -9.543 1.00 34.94 142 THR A N 1
ATOM 1115 C CA . THR A 1 143 ? 89.266 41.037 -8.424 1.00 35.94 142 THR A CA 1
ATOM 1116 C C . THR A 1 143 ? 89.267 42.431 -7.782 1.00 36.48 142 THR A C 1
ATOM 1117 O O . THR A 1 143 ? 88.337 42.735 -7.024 1.00 36.94 142 THR A O 1
ATOM 1121 N N . ARG A 1 144 ? 90.271 43.274 -8.084 1.00 36.89 143 ARG A N 1
ATOM 1122 C CA A ARG A 1 144 ? 90.293 44.659 -7.597 0.50 37.88 143 ARG A CA 1
ATOM 1123 C CA B ARG A 1 144 ? 90.277 44.662 -7.590 0.50 38.29 143 ARG A CA 1
ATOM 1124 C C . ARG A 1 144 ? 89.082 45.423 -8.132 1.00 38.18 143 ARG A C 1
ATOM 1125 O O . ARG A 1 144 ? 88.584 46.319 -7.472 1.00 38.49 143 ARG A O 1
ATOM 1140 N N . ASP A 1 145 ? 88.628 45.057 -9.334 1.00 38.00 144 ASP A N 1
ATOM 1141 C CA . ASP A 1 145 ? 87.490 45.699 -9.980 1.00 39.04 144 ASP A CA 1
ATOM 1142 C C . ASP A 1 145 ? 86.306 44.734 -10.114 1.00 39.59 144 ASP A C 1
ATOM 1143 O O . ASP A 1 145 ? 85.548 44.823 -11.075 1.00 41.23 144 ASP A O 1
ATOM 1148 N N . PHE A 1 146 ? 86.111 43.857 -9.127 1.00 37.87 145 PHE A N 1
ATOM 1149 C CA . PHE A 1 146 ? 85.092 42.817 -9.173 1.00 37.07 145 PHE A CA 1
ATOM 1150 C C . PHE A 1 146 ? 84.065 42.935 -8.055 1.00 36.47 145 PHE A C 1
ATOM 1151 O O . PHE A 1 146 ? 84.421 43.245 -6.919 1.00 35.87 145 PHE A O 1
ATOM 1159 N N . ILE A 1 147 ? 82.810 42.637 -8.404 1.00 36.14 146 ILE A N 1
ATOM 1160 C CA . ILE A 1 147 ? 81.686 42.580 -7.471 1.00 36.28 146 ILE A CA 1
ATOM 1161 C C . ILE A 1 147 ? 81.103 41.171 -7.582 1.00 37.01 146 ILE A C 1
ATOM 1162 O O . ILE A 1 147 ? 80.796 40.718 -8.690 1.00 37.38 146 ILE A O 1
ATOM 1167 N N . LEU A 1 148 ? 80.978 40.473 -6.457 1.00 37.24 147 LEU A N 1
ATOM 1168 C CA . LEU A 1 148 ? 80.287 39.180 -6.421 1.00 38.10 147 LEU A CA 1
ATOM 1169 C C . LEU A 1 148 ? 78.811 39.610 -6.430 1.00 38.47 147 LEU A C 1
ATOM 1170 O O . LEU A 1 148 ? 78.292 40.094 -5.424 1.00 38.44 147 LEU A O 1
ATOM 1175 N N . SER A 1 149 ? 78.168 39.471 -7.581 1.00 38.38 148 SER A N 1
ATOM 1176 C CA . SER A 1 149 ? 76.804 39.977 -7.793 1.00 37.84 148 SER A CA 1
ATOM 1177 C C . SER A 1 149 ? 75.711 39.065 -7.265 1.00 37.84 148 SER A C 1
ATOM 1178 O O . SER A 1 149 ? 75.663 37.918 -7.635 1.00 38.91 148 SER A O 1
ATOM 1181 N N . ASN A 1 150 ? 74.830 39.581 -6.403 1.00 37.38 149 ASN A N 1
ATOM 1182 C CA . ASN A 1 150 ? 73.637 38.853 -5.930 1.00 37.08 149 ASN A CA 1
ATOM 1183 C C . ASN A 1 150 ? 72.551 39.899 -5.655 1.00 35.72 149 ASN A C 1
ATOM 1184 O O . ASN A 1 150 ? 72.259 40.219 -4.519 1.00 35.14 149 ASN A O 1
ATOM 1189 N N . THR A 1 151 ? 71.967 40.435 -6.726 1.00 34.88 150 THR A N 1
ATOM 1190 C CA . THR A 1 151 ? 70.922 41.449 -6.604 1.00 33.43 150 THR A CA 1
ATOM 1191 C C . THR A 1 151 ? 69.664 40.806 -6.034 1.00 33.38 150 THR A C 1
ATOM 1192 O O . THR A 1 151 ? 69.556 39.575 -6.006 1.00 33.91 150 THR A O 1
ATOM 1196 N N . PHE A 1 152 ? 68.722 41.622 -5.559 1.00 33.35 151 PHE A N 1
ATOM 1197 C CA . PHE A 1 152 ? 67.453 41.081 -5.058 1.00 33.65 151 PHE A CA 1
ATOM 1198 C C . PHE A 1 152 ? 66.736 40.234 -6.127 1.00 34.26 151 PHE A C 1
ATOM 1199 O O . PHE A 1 152 ? 66.211 39.178 -5.814 1.00 34.40 151 PHE A O 1
ATOM 1207 N N . SER A 1 153 ? 66.761 40.679 -7.383 1.00 34.81 152 SER A N 1
ATOM 1208 C CA . SER A 1 153 ? 66.194 39.886 -8.491 1.00 35.21 152 SER A CA 1
ATOM 1209 C C . SER A 1 153 ? 66.921 38.542 -8.681 1.00 34.95 152 SER A C 1
ATOM 1210 O O . SER A 1 153 ? 66.277 37.501 -8.871 1.00 35.83 152 SER A O 1
ATOM 1213 N N . GLN A 1 154 ? 68.246 38.570 -8.622 1.00 35.11 153 GLN A N 1
ATOM 1214 C CA . GLN A 1 154 ? 69.067 37.352 -8.775 1.00 35.46 153 GLN A CA 1
ATOM 1215 C C . GLN A 1 154 ? 68.803 36.360 -7.643 1.00 35.46 153 GLN A C 1
ATOM 1216 O O . GLN A 1 154 ? 68.634 35.164 -7.889 1.00 36.08 153 GLN A O 1
ATOM 1222 N N . ILE A 1 155 ? 68.752 36.863 -6.409 1.00 34.93 154 ILE A N 1
ATOM 1223 C CA . ILE A 1 155 ? 68.475 36.018 -5.235 1.00 34.38 154 ILE A CA 1
ATOM 1224 C C . ILE A 1 155 ? 67.092 35.378 -5.361 1.00 36.23 154 ILE A C 1
ATOM 1225 O O . ILE A 1 155 ? 66.952 34.168 -5.175 1.00 36.77 154 ILE A O 1
ATOM 1230 N N . GLU A 1 156 ? 66.089 36.185 -5.706 1.00 37.12 155 GLU A N 1
ATOM 1231 C CA . GLU A 1 156 ? 64.724 35.683 -5.884 1.00 40.97 155 GLU A CA 1
ATOM 1232 C C . GLU A 1 156 ? 64.641 34.577 -6.951 1.00 40.61 155 GLU A C 1
ATOM 1233 O O . GLU A 1 156 ? 63.945 33.591 -6.730 1.00 40.61 155 GLU A O 1
ATOM 1239 N N . ARG A 1 157 ? 65.360 34.752 -8.069 1.00 41.72 156 ARG A N 1
ATOM 1240 C CA . ARG A 1 157 ? 65.415 33.761 -9.172 1.00 41.96 156 ARG A CA 1
ATOM 1241 C C . ARG A 1 157 ? 66.000 32.440 -8.662 1.00 40.62 156 ARG A C 1
ATOM 1242 O O . ARG A 1 157 ? 65.412 31.370 -8.860 1.00 40.32 156 ARG A O 1
ATOM 1250 N N . GLY A 1 158 ? 67.149 32.532 -7.996 1.00 39.15 157 GLY A N 1
ATOM 1251 C CA . GLY A 1 158 ? 67.815 31.367 -7.411 1.00 38.47 157 GLY A CA 1
ATOM 1252 C C . GLY A 1 158 ? 66.935 30.655 -6.409 1.00 37.32 157 GLY A C 1
ATOM 1253 O O . GLY A 1 158 ? 66.811 29.442 -6.459 1.00 36.28 157 GLY A O 1
ATOM 1262 N N . THR A 1 160 ? 63.642 30.741 -6.213 1.00 40.75 159 THR A N 1
ATOM 1263 C CA . THR A 1 160 ? 62.476 30.177 -6.915 1.00 41.01 159 THR A CA 1
ATOM 1264 C C . THR A 1 160 ? 62.828 28.909 -7.702 1.00 40.57 159 THR A C 1
ATOM 1265 O O . THR A 1 160 ? 62.194 27.871 -7.509 1.00 41.56 159 THR A O 1
ATOM 1269 N N . GLU A 1 161 ? 63.849 28.997 -8.555 1.00 40.11 160 GLU A N 1
ATOM 1270 C CA . GLU A 1 161 ? 64.254 27.881 -9.415 1.00 41.05 160 GLU A CA 1
ATOM 1271 C C . GLU A 1 161 ? 64.769 26.679 -8.636 1.00 40.09 160 GLU A C 1
ATOM 1272 O O . GLU A 1 161 ? 64.341 25.552 -8.892 1.00 39.73 160 GLU A O 1
ATOM 1278 N N . LEU A 1 162 ? 65.677 26.922 -7.688 1.00 37.97 161 LEU A N 1
ATOM 1279 C CA . LEU A 1 162 ? 66.244 25.841 -6.878 1.00 37.59 161 LEU A CA 1
ATOM 1280 C C . LEU A 1 162 ? 65.293 25.386 -5.773 1.00 37.60 161 LEU A C 1
ATOM 1281 O O . LEU A 1 162 ? 65.288 24.209 -5.432 1.00 38.25 161 LEU A O 1
ATOM 1286 N N . GLY A 1 163 ? 64.476 26.292 -5.232 1.00 37.93 162 GLY A N 1
ATOM 1287 C CA . GLY A 1 163 ? 63.465 25.926 -4.228 1.00 38.23 162 GLY A CA 1
ATOM 1288 C C . GLY A 1 163 ? 62.447 24.918 -4.757 1.00 38.68 162 GLY A C 1
ATOM 1289 O O . GLY A 1 163 ? 62.023 24.028 -4.020 1.00 38.10 162 GLY A O 1
ATOM 1290 N N . ALA A 1 164 ? 62.090 25.060 -6.041 1.00 38.82 163 ALA A N 1
ATOM 1291 C CA . ALA A 1 164 ? 61.145 24.182 -6.750 1.00 38.84 163 ALA A CA 1
ATOM 1292 C C . ALA A 1 164 ? 61.530 22.696 -6.729 1.00 39.00 163 ALA A C 1
ATOM 1293 O O . ALA A 1 164 ? 60.650 21.842 -6.707 1.00 39.10 163 ALA A O 1
ATOM 1295 N N . SER A 1 165 ? 62.830 22.397 -6.750 1.00 38.11 164 SER A N 1
ATOM 1296 C CA . SER A 1 165 ? 63.323 21.010 -6.668 1.00 38.42 164 SER A CA 1
ATOM 1297 C C . SER A 1 165 ? 63.524 20.512 -5.209 1.00 38.22 164 SER A C 1
ATOM 1298 O O . SER A 1 165 ? 64.079 19.427 -5.016 1.00 38.85 164 SER A O 1
ATOM 1301 N N . GLY A 1 166 ? 63.091 21.292 -4.202 1.00 36.53 165 GLY A N 1
ATOM 1302 C CA . GLY A 1 166 ? 63.201 20.916 -2.778 1.00 36.22 165 GLY A CA 1
ATOM 1303 C C . GLY A 1 166 ? 64.530 21.214 -2.103 1.00 35.80 165 GLY A C 1
ATOM 1304 O O . GLY A 1 166 ? 64.788 20.760 -0.974 1.00 35.75 165 GLY A O 1
ATOM 1305 N N . THR A 1 167 ? 65.372 21.989 -2.775 1.00 35.19 166 THR A N 1
ATOM 1306 C CA . THR A 1 167 ? 66.687 22.360 -2.247 1.00 34.38 166 THR A CA 1
ATOM 1307 C C . THR A 1 167 ? 66.562 23.245 -1.022 1.00 34.04 166 THR A C 1
ATOM 1308 O O . THR A 1 167 ? 65.717 24.127 -1.009 1.00 34.36 166 THR A O 1
ATOM 1312 N N . ARG A 1 168 ? 67.393 22.990 -0.004 1.00 34.14 167 ARG A N 1
ATOM 1313 C CA . ARG A 1 168 ? 67.512 23.860 1.170 1.00 34.61 167 ARG A CA 1
ATOM 1314 C C . ARG A 1 168 ? 68.775 24.684 0.963 1.00 35.09 167 ARG A C 1
ATOM 1315 O O . ARG A 1 168 ? 69.755 24.201 0.386 1.00 34.72 167 ARG A O 1
ATOM 1323 N N . PHE A 1 169 ? 68.779 25.923 1.433 1.00 35.54 168 PHE A N 1
ATOM 1324 C CA . PHE A 1 169 ? 69.934 26.790 1.220 1.00 36.76 168 PHE A CA 1
ATOM 1325 C C . PHE A 1 169 ? 70.841 27.049 2.393 1.00 36.95 168 PHE A C 1
ATOM 1326 O O . PHE A 1 169 ? 70.394 27.108 3.536 1.00 38.19 168 PHE A O 1
ATOM 1334 N N . GLU A 1 170 ? 72.130 27.149 2.064 1.00 36.57 169 GLU A N 1
ATOM 1335 C CA A GLU A 1 170 ? 73.182 27.572 2.988 0.50 36.77 169 GLU A CA 1
ATOM 1336 C CA B GLU A 1 170 ? 73.145 27.590 2.996 0.50 37.21 169 GLU A CA 1
ATOM 1337 C C . GLU A 1 170 ? 73.258 29.067 2.630 1.00 37.26 169 GLU A C 1
ATOM 1338 O O . GLU A 1 170 ? 73.831 29.421 1.598 1.00 37.68 169 GLU A O 1
ATOM 1349 N N . PHE A 1 171 ? 72.660 29.924 3.459 1.00 37.32 170 PHE A N 1
ATOM 1350 C CA . PHE A 1 171 ? 72.637 31.376 3.205 1.00 35.87 170 PHE A CA 1
ATOM 1351 C C . PHE A 1 171 ? 73.979 31.998 3.587 1.00 36.13 170 PHE A C 1
ATOM 1352 O O . PHE A 1 171 ? 74.289 32.093 4.785 1.00 36.57 170 PHE A O 1
ATOM 1360 N N . GLU A 1 172 ? 74.765 32.414 2.591 1.00 34.68 171 GLU A N 1
ATOM 1361 C CA . GLU A 1 172 ? 76.102 32.991 2.839 1.00 35.20 171 GLU A CA 1
ATOM 1362 C C . GLU A 1 172 ? 75.945 34.479 3.085 1.00 34.56 171 GLU A C 1
ATOM 1363 O O . GLU A 1 172 ? 75.551 35.210 2.185 1.00 35.08 171 GLU A O 1
ATOM 1369 N N . CYS A 1 173 ? 76.265 34.910 4.302 1.00 34.57 172 CYS A N 1
ATOM 1370 C CA . CYS A 1 173 ? 76.115 36.290 4.746 1.00 34.78 172 CYS A CA 1
ATOM 1371 C C . CYS A 1 173 ? 77.504 36.854 5.053 1.00 34.44 172 CYS A C 1
ATOM 1372 O O . CYS A 1 173 ? 78.121 36.466 6.036 1.00 34.02 172 CYS A O 1
ATOM 1375 N N . TYR A 1 174 ? 77.991 37.738 4.182 1.00 34.34 173 TYR A N 1
ATOM 1376 C CA . TYR A 1 174 ? 79.322 38.364 4.271 1.00 34.71 173 TYR A CA 1
ATOM 1377 C C . TYR A 1 174 ? 79.341 39.685 5.037 1.00 34.78 173 TYR A C 1
ATOM 1378 O O . TYR A 1 174 ? 80.399 40.268 5.207 1.00 36.35 173 TYR A O 1
ATOM 1387 N N . ASP A 1 175 ? 78.178 40.194 5.417 1.00 34.59 174 ASP A N 1
ATOM 1388 C CA . ASP A 1 175 ? 78.101 41.450 6.154 1.00 34.13 174 ASP A CA 1
ATOM 1389 C C . ASP A 1 175 ? 76.728 41.554 6.809 1.00 33.92 174 ASP A C 1
ATOM 1390 O O . ASP A 1 175 ? 75.823 40.785 6.488 1.00 32.35 174 ASP A O 1
ATOM 1395 N N . VAL A 1 176 ? 76.568 42.525 7.700 1.00 33.64 175 VAL A N 1
ATOM 1396 C CA . VAL A 1 176 ? 75.318 42.684 8.463 1.00 33.65 175 VAL A CA 1
ATOM 1397 C C . VAL A 1 176 ? 74.112 42.929 7.542 1.00 33.63 175 VAL A C 1
ATOM 1398 O O . VAL A 1 176 ? 73.037 42.378 7.785 1.00 33.41 175 VAL A O 1
ATOM 1402 N N . GLY A 1 177 ? 74.314 43.696 6.467 1.00 33.41 176 GLY A N 1
ATOM 1403 C CA . GLY A 1 177 ? 73.247 43.983 5.497 1.00 33.25 176 GLY A CA 1
ATOM 1404 C C . GLY A 1 177 ? 72.657 42.728 4.861 1.00 32.90 176 GLY A C 1
ATOM 1405 O O . GLY A 1 177 ? 71.478 42.702 4.512 1.00 32.38 176 GLY A O 1
ATOM 1406 N N . HIS A 1 178 ? 73.471 41.677 4.737 1.00 32.41 177 HIS A N 1
ATOM 1407 C CA . HIS A 1 178 ? 73.012 40.392 4.184 1.00 33.06 177 HIS A CA 1
ATOM 1408 C C . HIS A 1 178 ? 71.933 39.742 5.050 1.00 32.43 177 HIS A C 1
ATOM 1409 O O . HIS A 1 178 ? 71.068 39.048 4.519 1.00 31.18 177 HIS A O 1
ATOM 1416 N N . LEU A 1 179 ? 71.986 39.976 6.364 1.00 33.33 178 LEU A N 1
ATOM 1417 C CA . LEU A 1 179 ? 70.963 39.482 7.298 1.00 33.28 178 LEU A CA 1
ATOM 1418 C C . LEU A 1 179 ? 69.622 40.158 6.999 1.00 33.43 178 LEU A C 1
ATOM 1419 O O . LEU A 1 179 ? 68.584 39.494 6.930 1.00 32.98 178 LEU A O 1
ATOM 1424 N N . TYR A 1 180 ? 69.667 41.475 6.805 1.00 32.86 179 TYR A N 1
ATOM 1425 C CA . TYR A 1 180 ? 68.492 42.252 6.451 1.00 33.14 179 TYR A CA 1
ATOM 1426 C C . TYR A 1 180 ? 67.956 41.871 5.069 1.00 31.99 179 TYR A C 1
ATOM 1427 O O . TYR A 1 180 ? 66.735 41.843 4.869 1.00 31.62 179 TYR A O 1
ATOM 1436 N N . ASN A 1 181 ? 68.862 41.587 4.132 1.00 31.13 180 ASN A N 1
ATOM 1437 C CA . ASN A 1 181 ? 68.474 41.092 2.779 1.00 32.58 180 ASN A CA 1
ATOM 1438 C C . ASN A 1 181 ? 67.705 39.775 2.917 1.00 32.54 180 ASN A C 1
ATOM 1439 O O . ASN A 1 181 ? 66.663 39.611 2.292 1.00 33.36 180 ASN A O 1
ATOM 1444 N N . LEU A 1 182 ? 68.207 38.854 3.745 1.00 32.62 181 LEU A N 1
ATOM 1445 C CA . LEU A 1 182 ? 67.503 37.581 3.997 1.00 33.10 181 LEU A CA 1
ATOM 1446 C C . LEU A 1 182 ? 66.137 37.802 4.644 1.00 32.94 181 LEU A C 1
ATOM 1447 O O . LEU A 1 182 ? 65.145 37.165 4.238 1.00 33.82 181 LEU A O 1
ATOM 1452 N N . ALA A 1 183 ? 66.080 38.697 5.636 1.00 33.77 182 ALA A N 1
ATOM 1453 C CA . ALA A 1 183 ? 64.814 39.042 6.323 1.00 33.62 182 ALA A CA 1
ATOM 1454 C C . ALA A 1 183 ? 63.720 39.500 5.339 1.00 33.90 182 ALA A C 1
ATOM 1455 O O . ALA A 1 183 ? 62.544 39.146 5.502 1.00 34.93 182 ALA A O 1
ATOM 1457 N N . HIS A 1 184 ? 64.115 40.274 4.328 1.00 33.43 183 HIS A N 1
ATOM 1458 C CA . HIS A 1 184 ? 63.218 40.705 3.248 1.00 34.22 183 HIS A CA 1
ATOM 1459 C C . HIS A 1 184 ? 62.516 39.494 2.595 1.00 34.61 183 HIS A C 1
ATOM 1460 O O . HIS A 1 184 ? 61.288 39.494 2.429 1.00 34.11 183 HIS A O 1
ATOM 1467 N N . PHE A 1 185 ? 63.304 38.467 2.279 1.00 34.21 184 PHE A N 1
ATOM 1468 C CA . PHE A 1 185 ? 62.798 37.230 1.650 1.00 34.48 184 PHE A CA 1
ATOM 1469 C C . PHE A 1 185 ? 62.029 36.345 2.621 1.00 35.19 184 PHE A C 1
ATOM 1470 O O . PHE A 1 185 ? 60.996 35.762 2.247 1.00 35.67 184 PHE A O 1
ATOM 1478 N N . VAL A 1 186 ? 62.522 36.253 3.860 1.00 36.05 185 VAL A N 1
ATOM 1479 C CA . VAL A 1 186 ? 61.839 35.504 4.917 1.00 37.11 185 VAL A CA 1
ATOM 1480 C C . VAL A 1 186 ? 60.441 36.101 5.148 1.00 38.56 185 VAL A C 1
ATOM 1481 O O . VAL A 1 186 ? 59.463 35.355 5.159 1.00 38.47 185 VAL A O 1
ATOM 1485 N N . ASP A 1 187 ? 60.351 37.428 5.265 1.00 39.50 186 ASP A N 1
ATOM 1486 C CA . ASP A 1 187 ? 59.051 38.120 5.422 1.00 40.78 186 ASP A CA 1
ATOM 1487 C C . ASP A 1 187 ? 58.092 37.890 4.248 1.00 41.42 186 ASP A C 1
ATOM 1488 O O . ASP A 1 187 ? 56.874 37.852 4.451 1.00 41.17 186 ASP A O 1
ATOM 1493 N N . ARG A 1 188 ? 58.635 37.725 3.043 1.00 41.29 187 ARG A N 1
ATOM 1494 C CA . ARG A 1 188 ? 57.835 37.409 1.848 1.00 42.54 187 ARG A CA 1
ATOM 1495 C C . ARG A 1 188 ? 57.584 35.902 1.648 1.00 43.32 187 ARG A C 1
ATOM 1496 O O . ARG A 1 188 ? 56.957 35.508 0.654 1.00 43.72 187 ARG A O 1
ATOM 1504 N N . LYS A 1 189 ? 58.083 35.070 2.569 1.00 43.65 188 LYS A N 1
ATOM 1505 C CA . LYS A 1 189 ? 57.911 33.614 2.554 1.00 44.07 188 LYS A CA 1
ATOM 1506 C C . LYS A 1 189 ? 58.467 32.885 1.313 1.00 43.41 188 LYS A C 1
ATOM 1507 O O . LYS A 1 189 ? 57.956 31.830 0.925 1.00 43.74 188 LYS A O 1
ATOM 1513 N N . LEU A 1 190 ? 59.531 33.432 0.717 1.00 41.92 189 LEU A N 1
ATOM 1514 C CA . LEU A 1 190 ? 60.193 32.790 -0.424 1.00 42.57 189 LEU A CA 1
ATOM 1515 C C . LEU A 1 190 ? 61.107 31.643 0.024 1.00 41.95 189 LEU A C 1
ATOM 1516 O O . LEU A 1 190 ? 61.484 30.795 -0.790 1.00 41.54 189 LEU A O 1
ATOM 1521 N N . VAL A 1 191 ? 61.465 31.645 1.310 1.00 41.34 190 VAL A N 1
ATOM 1522 C CA . VAL A 1 191 ? 62.195 30.558 1.968 1.00 40.37 190 VAL A CA 1
ATOM 1523 C C . VAL A 1 191 ? 61.495 30.288 3.312 1.00 39.95 190 VAL A C 1
ATOM 1524 O O . VAL A 1 191 ? 60.943 31.216 3.925 1.00 38.70 190 VAL A O 1
ATOM 1528 N N . GLU A 1 192 ? 61.498 29.023 3.733 1.00 39.95 191 GLU A N 1
ATOM 1529 C CA . GLU A 1 192 ? 60.864 28.573 4.980 1.00 40.91 191 GLU A CA 1
ATOM 1530 C C . GLU A 1 192 ? 61.909 28.166 6.008 1.00 40.65 191 GLU A C 1
ATOM 1531 O O . GLU A 1 192 ? 63.005 27.759 5.639 1.00 40.50 191 GLU A O 1
ATOM 1537 N N . PRO A 1 193 ? 61.586 28.279 7.310 1.00 41.22 192 PRO A N 1
ATOM 1538 C CA . PRO A 1 193 ? 62.545 27.828 8.316 1.00 41.40 192 PRO A CA 1
ATOM 1539 C C . PRO A 1 193 ? 62.751 26.300 8.289 1.00 41.93 192 PRO A C 1
ATOM 1540 O O . PRO A 1 193 ? 61.923 25.589 7.711 1.00 42.40 192 PRO A O 1
ATOM 1544 N N . PRO A 1 194 ? 63.865 25.801 8.858 1.00 43.04 193 PRO A N 1
ATOM 1545 C CA . PRO A 1 194 ? 64.964 26.526 9.500 1.00 42.66 193 PRO A CA 1
ATOM 1546 C C . PRO A 1 194 ? 65.895 27.182 8.478 1.00 42.18 193 PRO A C 1
ATOM 1547 O O . PRO A 1 194 ? 66.096 26.631 7.387 1.00 42.29 193 PRO A O 1
ATOM 1551 N N . PHE A 1 195 ? 66.459 28.333 8.836 1.00 40.17 194 PHE A N 1
ATOM 1552 C CA . PHE A 1 195 ? 67.382 29.049 7.966 1.00 39.81 194 PHE A CA 1
ATOM 1553 C C . PHE A 1 195 ? 68.779 28.708 8.416 1.00 40.30 194 PHE A C 1
ATOM 1554 O O . PHE A 1 195 ? 69.120 28.946 9.565 1.00 41.56 194 PHE A O 1
ATOM 1562 N N . PHE A 1 196 ? 69.579 28.145 7.523 1.00 38.88 195 PHE A N 1
ATOM 1563 C CA . PHE A 1 196 ? 70.963 27.805 7.833 1.00 38.08 195 PHE A CA 1
ATOM 1564 C C . PHE A 1 196 ? 71.791 29.015 7.389 1.00 38.50 195 PHE A C 1
ATOM 1565 O O . PHE A 1 196 ? 72.049 29.173 6.187 1.00 38.73 195 PHE A O 1
ATOM 1573 N N . LEU A 1 197 ? 72.138 29.871 8.364 1.00 39.12 196 LEU A N 1
ATOM 1574 C CA A LEU A 1 197 ? 72.894 31.112 8.148 0.50 39.87 196 LEU A CA 1
ATOM 1575 C CA B LEU A 1 197 ? 72.891 31.107 8.126 0.50 40.77 196 LEU A CA 1
ATOM 1576 C C . LEU A 1 197 ? 74.381 30.883 8.305 1.00 40.92 196 LEU A C 1
ATOM 1577 O O . LEU A 1 197 ? 74.829 30.548 9.411 1.00 43.78 196 LEU A O 1
ATOM 1586 N N . GLN A 1 198 ? 75.140 31.084 7.227 1.00 38.76 197 GLN A N 1
ATOM 1587 C CA A GLN A 1 198 ? 76.591 30.934 7.224 0.50 38.61 197 GLN A CA 1
ATOM 1588 C CA B GLN A 1 198 ? 76.577 30.964 7.275 0.50 38.96 197 GLN A CA 1
ATOM 1589 C C . GLN A 1 198 ? 77.223 32.342 7.192 1.00 39.46 197 GLN A C 1
ATOM 1590 O O . GLN A 1 198 ? 77.212 33.000 6.136 1.00 40.46 197 GLN A O 1
ATOM 1601 N N . CYS A 1 199 ? 77.767 32.794 8.325 1.00 37.76 198 CYS A N 1
ATOM 1602 C CA . CYS A 1 199 ? 78.430 34.099 8.405 1.00 37.05 198 CYS A CA 1
ATOM 1603 C C . CYS A 1 199 ? 79.877 33.931 7.936 1.00 36.34 198 CYS A C 1
ATOM 1604 O O . CYS A 1 199 ? 80.573 33.023 8.393 1.00 36.71 198 CYS A O 1
ATOM 1607 N N . VAL A 1 200 ? 80.321 34.824 7.052 1.00 34.96 199 VAL A N 1
ATOM 1608 C CA . VAL A 1 200 ? 81.621 34.732 6.376 1.00 35.22 199 VAL A CA 1
ATOM 1609 C C . VAL A 1 200 ? 82.502 35.908 6.749 1.00 34.98 199 VAL A C 1
ATOM 1610 O O . VAL A 1 200 ? 82.162 37.059 6.445 1.00 34.75 199 VAL A O 1
ATOM 1614 N N . PHE A 1 201 ? 83.652 35.616 7.372 1.00 34.93 200 PHE A N 1
ATOM 1615 C CA . PHE A 1 201 ? 84.557 36.655 7.887 1.00 34.73 200 PHE A CA 1
ATOM 1616 C C . PHE A 1 201 ? 85.925 36.666 7.222 1.00 35.56 200 PHE A C 1
ATOM 1617 O O . PHE A 1 201 ? 86.467 35.619 6.890 1.00 35.63 200 PHE A O 1
ATOM 1625 N N . GLY A 1 202 ? 86.465 37.870 7.038 1.00 35.69 201 GLY A N 1
ATOM 1626 C CA . GLY A 1 202 ? 87.822 38.043 6.533 1.00 36.33 201 GLY A CA 1
ATOM 1627 C C . GLY A 1 202 ? 88.026 38.272 5.055 1.00 36.77 201 GLY A C 1
ATOM 1628 O O . GLY A 1 202 ? 89.168 38.361 4.631 1.00 36.25 201 GLY A O 1
ATOM 1629 N N . ILE A 1 203 ? 86.957 38.384 4.267 1.00 36.04 202 ILE A N 1
ATOM 1630 C CA . ILE A 1 203 ? 87.095 38.688 2.840 1.00 36.22 202 ILE A CA 1
ATOM 1631 C C . ILE A 1 203 ? 87.204 40.209 2.709 1.00 36.05 202 ILE A C 1
ATOM 1632 O O . ILE A 1 203 ? 86.420 40.932 3.324 1.00 34.88 202 ILE A O 1
ATOM 1637 N N . LEU A 1 204 ? 88.161 40.684 1.903 1.00 35.02 203 LEU A N 1
ATOM 1638 C CA . LEU A 1 204 ? 88.308 42.126 1.623 1.00 34.97 203 LEU A CA 1
ATOM 1639 C C . LEU A 1 204 ? 87.152 42.512 0.681 1.00 34.55 203 LEU A C 1
ATOM 1640 O O . LEU A 1 204 ? 87.102 42.092 -0.484 1.00 34.39 203 LEU A O 1
ATOM 1645 N N . GLY A 1 205 ? 86.245 43.329 1.211 1.00 34.68 204 GLY A N 1
ATOM 1646 C CA . GLY A 1 205 ? 84.972 43.661 0.589 1.00 33.91 204 GLY A CA 1
ATOM 1647 C C . GLY A 1 205 ? 83.823 43.219 1.497 1.00 35.10 204 GLY A C 1
ATOM 1648 O O . GLY A 1 205 ? 82.726 43.742 1.377 1.00 33.79 204 GLY A O 1
ATOM 1649 N N . GLY A 1 206 ? 84.073 42.249 2.394 1.00 35.45 205 GLY A N 1
ATOM 1650 C CA . GLY A 1 206 ? 83.089 41.782 3.380 1.00 34.10 205 GLY A CA 1
ATOM 1651 C C . GLY A 1 206 ? 83.450 42.252 4.782 1.00 34.07 205 GLY A C 1
ATOM 1652 O O . GLY A 1 206 ? 84.367 43.059 4.978 1.00 34.89 205 GLY A O 1
ATOM 1653 N N . ILE A 1 207 ? 82.754 41.699 5.767 1.00 32.29 206 ILE A N 1
ATOM 1654 C CA . ILE A 1 207 ? 82.990 42.039 7.173 1.00 32.63 206 ILE A CA 1
ATOM 1655 C C . ILE A 1 207 ? 84.331 41.428 7.642 1.00 33.78 206 ILE A C 1
ATOM 1656 O O . ILE A 1 207 ? 84.699 40.333 7.233 1.00 35.37 206 ILE A O 1
ATOM 1661 N N . GLY A 1 208 ? 85.075 42.192 8.442 1.00 34.74 207 GLY A N 1
ATOM 1662 C CA . GLY A 1 208 ? 86.383 41.780 8.919 1.00 34.62 207 GLY A CA 1
ATOM 1663 C C . GLY A 1 208 ? 86.357 40.686 9.957 1.00 34.35 207 GLY A C 1
ATOM 1664 O O . GLY A 1 208 ? 85.359 40.491 10.657 1.00 34.26 207 GLY A O 1
ATOM 1665 N N . ALA A 1 209 ? 87.487 40.015 10.110 1.00 34.67 208 ALA A N 1
ATOM 1666 C CA . ALA A 1 209 ? 87.614 38.919 11.079 1.00 36.30 208 ALA A CA 1
ATOM 1667 C C . ALA A 1 209 ? 87.993 39.437 12.468 1.00 37.83 208 ALA A C 1
ATOM 1668 O O . ALA A 1 209 ? 89.045 39.100 12.998 1.00 39.50 208 ALA A O 1
ATOM 1670 N N . ASP A 1 210 ? 87.121 40.266 13.041 1.00 38.17 209 ASP A N 1
ATOM 1671 C CA . ASP A 1 210 ? 87.214 40.750 14.420 1.00 38.84 209 ASP A CA 1
ATOM 1672 C C . ASP A 1 210 ? 86.069 40.034 15.162 1.00 38.92 209 ASP A C 1
ATOM 1673 O O . ASP A 1 210 ? 84.931 40.050 14.674 1.00 36.64 209 ASP A O 1
ATOM 1678 N N . PRO A 1 211 ? 86.350 39.387 16.320 1.00 41.27 210 PRO A N 1
ATOM 1679 C CA . PRO A 1 211 ? 85.319 38.656 17.091 1.00 40.82 210 PRO A CA 1
ATOM 1680 C C . PRO A 1 211 ? 84.006 39.376 17.350 1.00 39.15 210 PRO A C 1
ATOM 1681 O O . PRO A 1 211 ? 82.952 38.738 17.298 1.00 40.03 210 PRO A O 1
ATOM 1685 N N . GLU A 1 212 ? 84.077 40.681 17.624 1.00 37.64 211 GLU A N 1
ATOM 1686 C CA . GLU A 1 212 ? 82.892 41.501 17.853 1.00 38.47 211 GLU A CA 1
ATOM 1687 C C . GLU A 1 212 ? 81.881 41.390 16.695 1.00 37.84 211 GLU A C 1
ATOM 1688 O O . GLU A 1 212 ? 80.671 41.477 16.919 1.00 35.85 211 GLU A O 1
ATOM 1694 N N . ASN A 1 213 ? 82.386 41.229 15.467 1.00 35.63 212 ASN A N 1
ATOM 1695 C CA . ASN A 1 213 ? 81.517 41.089 14.288 1.00 36.56 212 ASN A CA 1
ATOM 1696 C C . ASN A 1 213 ? 80.663 39.822 14.317 1.00 36.36 212 ASN A C 1
ATOM 1697 O O . ASN A 1 213 ? 79.522 39.863 13.875 1.00 34.91 212 ASN A O 1
ATOM 1702 N N . LEU A 1 214 ? 81.204 38.717 14.843 1.00 35.60 213 LEU A N 1
ATOM 1703 C CA . LEU A 1 214 ? 80.442 37.476 14.958 1.00 36.80 213 LEU A CA 1
ATOM 1704 C C . LEU A 1 214 ? 79.320 37.606 15.982 1.00 35.99 213 LEU A C 1
ATOM 1705 O O . LEU A 1 214 ? 78.176 37.251 15.697 1.00 35.18 213 LEU A O 1
ATOM 1710 N N . LEU A 1 215 ? 79.655 38.095 17.177 1.00 36.93 214 LEU A N 1
ATOM 1711 C CA A LEU A 1 215 ? 78.635 38.270 18.217 0.50 36.77 214 LEU A CA 1
ATOM 1712 C CA B LEU A 1 215 ? 78.667 38.315 18.239 0.50 36.80 214 LEU A CA 1
ATOM 1713 C C . LEU A 1 215 ? 77.580 39.275 17.777 1.00 36.15 214 LEU A C 1
ATOM 1714 O O . LEU A 1 215 ? 76.427 39.079 18.075 1.00 35.82 214 LEU A O 1
ATOM 1723 N N . HIS A 1 216 ? 77.985 40.320 17.052 1.00 36.34 215 HIS A N 1
ATOM 1724 C CA . HIS A 1 216 ? 77.044 41.315 16.551 1.00 36.02 215 HIS A CA 1
ATOM 1725 C C . HIS A 1 216 ? 76.065 40.704 15.549 1.00 35.50 215 HIS A C 1
ATOM 1726 O O . HIS A 1 216 ? 74.869 40.933 15.656 1.00 34.99 215 HIS A O 1
ATOM 1741 N N . ARG A 1 218 ? 75.197 37.589 15.323 1.00 36.68 217 ARG A N 1
ATOM 1742 C CA . ARG A 1 218 ? 74.285 36.694 16.048 1.00 35.95 217 ARG A CA 1
ATOM 1743 C C . ARG A 1 218 ? 73.156 37.499 16.723 1.00 35.58 217 ARG A C 1
ATOM 1744 O O . ARG A 1 218 ? 71.995 37.077 16.699 1.00 37.65 217 ARG A O 1
ATOM 1752 N N . THR A 1 219 ? 73.493 38.655 17.306 1.00 35.75 218 THR A N 1
ATOM 1753 C CA . THR A 1 219 ? 72.503 39.536 17.949 1.00 36.03 218 THR A CA 1
ATOM 1754 C C . THR A 1 219 ? 71.446 40.036 16.964 1.00 36.04 218 THR A C 1
ATOM 1755 O O . THR A 1 219 ? 70.239 40.015 17.263 1.00 35.43 218 THR A O 1
ATOM 1759 N N . ILE A 1 220 ? 71.906 40.450 15.792 1.00 35.52 219 ILE A N 1
ATOM 1760 C CA . ILE A 1 220 ? 71.018 40.916 14.725 1.00 35.27 219 ILE A CA 1
ATOM 1761 C C . ILE A 1 220 ? 70.166 39.770 14.178 1.00 35.55 219 ILE A C 1
ATOM 1762 O O . ILE A 1 220 ? 68.953 39.944 14.004 1.00 35.76 219 ILE A O 1
ATOM 1767 N N . ALA A 1 221 ? 70.784 38.610 13.934 1.00 35.49 220 ALA A N 1
ATOM 1768 C CA . ALA A 1 221 ? 70.057 37.409 13.455 1.00 35.53 220 ALA A CA 1
ATOM 1769 C C . ALA A 1 221 ? 68.985 36.984 14.466 1.00 37.04 220 ALA A C 1
ATOM 1770 O O . ALA A 1 221 ? 67.873 36.625 14.067 1.00 37.84 220 ALA A O 1
ATOM 1772 N N . ASP A 1 222 ? 69.303 37.046 15.761 1.00 37.71 221 ASP A N 1
ATOM 1773 C CA . ASP A 1 222 ? 68.299 36.759 16.805 1.00 39.14 221 ASP A CA 1
ATOM 1774 C C . ASP A 1 222 ? 67.126 37.731 16.736 1.00 40.27 221 ASP A C 1
ATOM 1775 O O . ASP A 1 222 ? 65.976 37.318 16.877 1.00 40.60 221 ASP A O 1
ATOM 1780 N N . ARG A 1 223 ? 67.415 39.007 16.514 1.00 42.39 222 ARG A N 1
ATOM 1781 C CA . ARG A 1 223 ? 66.377 40.031 16.384 1.00 43.86 222 ARG A CA 1
ATOM 1782 C C . ARG A 1 223 ? 65.501 39.816 15.154 1.00 42.04 222 ARG A C 1
ATOM 1783 O O . ARG A 1 223 ? 64.289 39.957 15.240 1.00 40.70 222 ARG A O 1
ATOM 1791 N N . LEU A 1 224 ? 66.121 39.493 14.024 1.00 39.63 223 LEU A N 1
ATOM 1792 C CA . LEU A 1 224 ? 65.396 39.281 12.765 1.00 38.51 223 LEU A CA 1
ATOM 1793 C C . LEU A 1 224 ? 64.676 37.927 12.647 1.00 38.57 223 LEU A C 1
ATOM 1794 O O . LEU A 1 224 ? 63.588 37.874 12.082 1.00 38.81 223 LEU A O 1
ATOM 1799 N N . PHE A 1 225 ? 65.290 36.855 13.151 1.00 38.91 224 PHE A N 1
ATOM 1800 C CA . PHE A 1 225 ? 64.808 35.460 12.962 1.00 39.78 224 PHE A CA 1
ATOM 1801 C C . PHE A 1 225 ? 64.513 34.626 14.207 1.00 40.59 224 PHE A C 1
ATOM 1802 O O . PHE A 1 225 ? 64.034 33.489 14.069 1.00 41.75 224 PHE A O 1
ATOM 1810 N N . GLY A 1 226 ? 64.815 35.143 15.395 1.00 40.86 225 GLY A N 1
ATOM 1811 C CA . GLY A 1 226 ? 64.545 34.437 16.666 1.00 41.93 225 GLY A CA 1
ATOM 1812 C C . GLY A 1 226 ? 65.055 32.998 16.705 1.00 42.90 225 GLY A C 1
ATOM 1813 O O . GLY A 1 226 ? 66.247 32.747 16.492 1.00 43.08 225 GLY A O 1
ATOM 1814 N N . GLN A 1 227 ? 64.133 32.058 16.898 1.00 44.02 226 GLN A N 1
ATOM 1815 C CA . GLN A 1 227 ? 64.451 30.616 16.991 1.00 46.20 226 GLN A CA 1
ATOM 181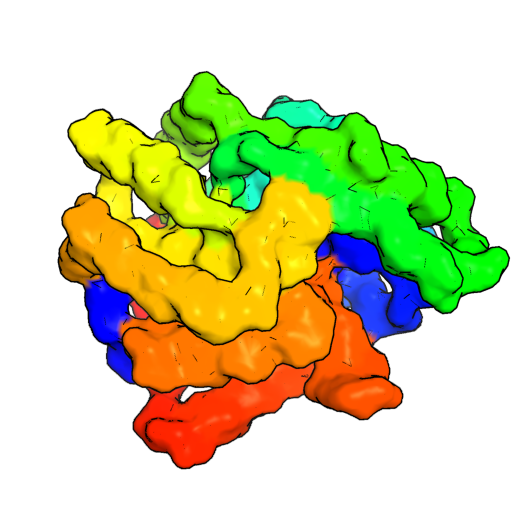6 C C . GLN A 1 227 ? 64.377 29.837 15.656 1.00 46.27 226 GLN A C 1
ATOM 1817 O O . GLN A 1 227 ? 64.519 28.600 15.645 1.00 47.50 226 GLN A O 1
ATOM 1823 N N . ASP A 1 228 ? 64.210 30.557 14.541 1.00 44.61 227 ASP A N 1
ATOM 1824 C CA . ASP A 1 228 ? 64.080 29.941 13.223 1.00 43.84 227 ASP A CA 1
ATOM 1825 C C . ASP A 1 228 ? 65.383 29.735 12.452 1.00 41.57 227 ASP A C 1
ATOM 1826 O O . ASP A 1 228 ? 65.308 29.352 11.294 1.00 40.93 227 ASP A O 1
ATOM 1831 N N . TYR A 1 229 ? 66.558 29.947 13.062 1.00 40.30 228 TYR A N 1
ATOM 1832 C CA . TYR A 1 229 ? 67.820 29.795 12.326 1.00 39.72 228 TYR A CA 1
ATOM 1833 C C . TYR A 1 229 ? 68.919 29.019 13.054 1.00 38.59 228 TYR A C 1
ATOM 1834 O O . TYR A 1 229 ? 68.944 28.956 14.279 1.00 36.18 228 TYR A O 1
ATOM 1843 N N . TYR A 1 230 ? 69.832 28.457 12.256 1.00 38.37 229 TYR A N 1
ATOM 1844 C CA . TYR A 1 230 ? 71.067 27.849 12.752 1.00 39.22 229 TYR A CA 1
ATOM 1845 C C . TYR A 1 230 ? 72.193 28.754 12.305 1.00 38.20 229 TYR A C 1
ATOM 1846 O O . TYR A 1 230 ? 72.187 29.220 11.159 1.00 39.13 229 TYR A O 1
ATOM 1855 N N . LEU A 1 231 ? 73.143 28.993 13.206 1.00 37.52 230 LEU A N 1
ATOM 1856 C CA . LEU A 1 231 ? 74.338 29.784 12.924 1.00 36.93 230 LEU A CA 1
ATOM 1857 C C . LEU A 1 231 ? 75.424 28.831 12.441 1.00 37.18 230 LEU A C 1
ATOM 1858 O O . LEU A 1 231 ? 75.590 27.745 13.008 1.00 36.22 230 LEU A O 1
ATOM 1863 N N . SER A 1 232 ? 76.114 29.218 11.363 1.00 35.74 231 SER A N 1
ATOM 1864 C CA . SER A 1 232 ? 77.337 28.554 10.927 1.00 34.94 231 SER A CA 1
ATOM 1865 C C . SER A 1 232 ? 78.347 29.673 10.646 1.00 35.00 231 SER A C 1
ATOM 1866 O O . SER A 1 232 ? 77.969 30.839 10.378 1.00 33.80 231 SER A O 1
ATOM 1869 N N . VAL A 1 233 ? 79.627 29.335 10.733 1.00 35.27 232 VAL A N 1
ATOM 1870 C CA . VAL A 1 233 ? 80.696 30.306 10.561 1.00 34.67 232 VAL A CA 1
ATOM 1871 C C . VAL A 1 233 ? 81.858 29.731 9.737 1.00 35.70 232 VAL A C 1
ATOM 1872 O O . VAL A 1 233 ? 82.202 28.553 9.873 1.00 35.36 232 VAL A O 1
ATOM 1876 N N . LEU A 1 234 ? 82.397 30.570 8.857 1.00 35.22 233 LEU A N 1
ATOM 1877 C CA . LEU A 1 234 ? 83.665 30.303 8.167 1.00 36.04 233 LEU A CA 1
ATOM 1878 C C . LEU A 1 234 ? 84.488 31.579 8.297 1.00 35.92 233 LEU A C 1
ATOM 1879 O O . LEU A 1 234 ? 83.926 32.692 8.370 1.00 35.40 233 LEU A O 1
ATOM 1884 N N . ALA A 1 235 ? 85.810 31.431 8.310 1.00 35.86 234 ALA A N 1
ATOM 1885 C CA . ALA A 1 235 ? 86.712 32.593 8.299 1.00 35.01 234 ALA A CA 1
ATOM 1886 C C . ALA A 1 235 ? 87.923 32.268 7.450 1.00 35.78 234 ALA A C 1
ATOM 1887 O O . ALA A 1 235 ? 88.354 31.111 7.388 1.00 35.65 234 ALA A O 1
ATOM 1889 N N . ALA A 1 236 ? 88.441 33.289 6.765 1.00 35.60 235 ALA A N 1
ATOM 1890 C CA . ALA A 1 236 ? 89.557 33.127 5.836 1.00 34.38 235 ALA A CA 1
ATOM 1891 C C . ALA A 1 236 ? 90.910 32.905 6.530 1.00 33.59 235 ALA A C 1
ATOM 1892 O O . ALA A 1 236 ? 91.202 33.524 7.560 1.00 33.41 235 ALA A O 1
ATOM 1894 N N . GLY A 1 237 ? 91.714 32.013 5.952 1.00 33.73 236 GLY A N 1
ATOM 1895 C CA . GLY A 1 237 ? 93.086 31.771 6.362 1.00 34.51 236 GLY A CA 1
ATOM 1896 C C . GLY A 1 237 ? 93.324 31.512 7.828 1.00 35.22 236 GLY A C 1
ATOM 1897 O O . GLY A 1 237 ? 92.662 30.644 8.400 1.00 34.09 236 GLY A O 1
ATOM 1898 N N . ARG A 1 238 ? 94.206 32.322 8.439 1.00 35.60 237 ARG A N 1
ATOM 1899 C CA A ARG A 1 238 ? 94.563 32.174 9.854 0.50 36.35 237 ARG A CA 1
ATOM 1900 C CA B ARG A 1 238 ? 94.563 32.180 9.856 0.50 36.48 237 ARG A CA 1
ATOM 1901 C C . ARG A 1 238 ? 93.375 32.349 10.812 1.00 35.76 237 ARG A C 1
ATOM 1902 O O . ARG A 1 238 ? 93.433 31.888 11.933 1.00 35.69 237 ARG A O 1
ATOM 1917 N N . HIS A 1 239 ? 92.297 33.004 10.352 1.00 34.85 238 HIS A N 1
ATOM 1918 C CA . HIS A 1 239 ? 91.117 33.257 11.195 1.00 34.67 238 HIS A CA 1
ATOM 1919 C C . HIS A 1 239 ? 90.181 32.083 11.330 1.00 34.36 238 HIS A C 1
ATOM 1920 O O . HIS A 1 239 ? 89.319 32.119 12.214 1.00 33.44 238 HIS A O 1
ATOM 1927 N N . GLN A 1 240 ? 90.347 31.059 10.481 1.00 32.98 239 GLN A N 1
ATOM 1928 C CA . GLN A 1 240 ? 89.463 29.894 10.444 1.00 32.73 239 GLN A CA 1
ATOM 1929 C C . GLN A 1 240 ? 89.248 29.233 11.795 1.00 32.78 239 GLN A C 1
ATOM 1930 O O . GLN A 1 240 ? 88.132 29.182 12.256 1.00 32.86 239 GLN A O 1
ATOM 1944 N N . PRO A 1 242 ? 90.111 29.993 15.124 1.00 34.55 241 PRO A N 1
ATOM 1945 C CA . PRO A 1 242 ? 89.507 30.820 16.190 1.00 35.14 241 PRO A CA 1
ATOM 1946 C C . PRO A 1 242 ? 88.040 31.144 15.946 1.00 34.77 241 PRO A C 1
ATOM 1947 O O . PRO A 1 242 ? 87.242 31.065 16.876 1.00 34.41 241 PRO A O 1
ATOM 1951 N N . PHE A 1 243 ? 87.688 31.484 14.705 1.00 34.30 242 PHE A N 1
ATOM 1952 C CA . PHE A 1 243 ? 86.278 31.815 14.391 1.00 34.23 242 PHE A CA 1
ATOM 1953 C C . PHE A 1 243 ? 85.314 30.644 14.508 1.00 33.69 242 PHE A C 1
ATOM 1954 O O . PHE A 1 243 ? 84.255 30.811 15.092 1.00 34.04 242 PHE A O 1
ATOM 1962 N N . VAL A 1 244 ? 85.680 29.481 13.977 1.00 32.93 243 VAL A N 1
ATOM 1963 C CA . VAL A 1 244 ? 84.813 28.300 14.090 1.00 32.41 243 VAL A CA 1
ATOM 1964 C C . VAL A 1 244 ? 84.747 27.800 15.542 1.00 32.96 243 VAL A C 1
ATOM 1965 O O . VAL A 1 244 ? 83.717 27.279 15.931 1.00 33.52 243 VAL A O 1
ATOM 1969 N N . THR A 1 245 ? 85.828 27.959 16.323 1.00 31.57 244 THR A N 1
ATOM 1970 C CA . THR A 1 245 ? 85.807 27.619 17.766 1.00 32.38 244 THR A CA 1
ATOM 1971 C C . THR A 1 245 ? 84.821 28.559 18.487 1.00 33.10 244 THR A C 1
ATOM 1972 O O . THR A 1 245 ? 84.006 28.113 19.311 1.00 33.11 244 THR A O 1
ATOM 1989 N N . SER A 1 247 ? 82.266 30.044 17.117 1.00 34.47 246 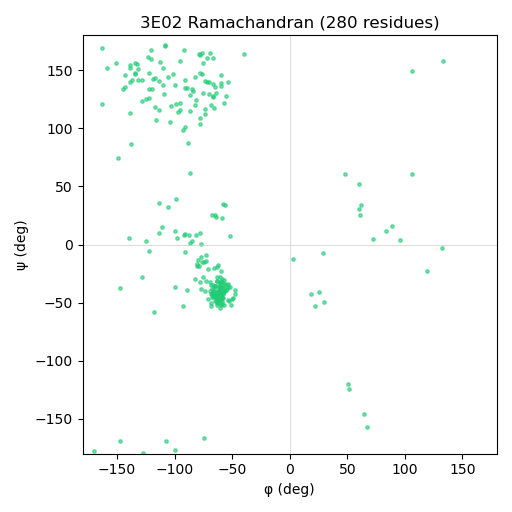SER A N 1
ATOM 1990 C CA . SER A 1 247 ? 80.920 29.589 16.708 1.00 34.29 246 SER A CA 1
ATOM 1991 C C . SER A 1 247 ? 80.433 28.431 17.602 1.00 34.78 246 SER A C 1
ATOM 1992 O O . SER A 1 247 ? 79.316 28.480 18.140 1.00 34.27 246 SER A O 1
ATOM 1995 N N . ALA A 1 248 ? 81.287 27.416 17.771 1.00 34.25 247 ALA A N 1
ATOM 1996 C CA . ALA A 1 248 ? 80.973 26.249 18.638 1.00 34.14 247 ALA A CA 1
ATOM 1997 C C . ALA A 1 248 ? 80.558 26.701 20.044 1.00 34.43 247 ALA A C 1
ATOM 1998 O O . ALA A 1 248 ? 79.533 26.263 20.554 1.00 34.17 247 ALA A O 1
ATOM 2000 N N . ILE A 1 249 ? 81.352 27.598 20.624 1.00 33.72 248 ILE A N 1
ATOM 2001 C CA . ILE A 1 249 ? 81.106 28.191 21.961 1.00 34.36 248 ILE A CA 1
ATOM 2002 C C . ILE A 1 249 ? 79.770 28.947 22.019 1.00 35.89 248 ILE A C 1
ATOM 2003 O O . ILE A 1 249 ? 79.034 28.868 23.015 1.00 36.36 248 ILE A O 1
ATOM 2008 N N . LEU A 1 250 ? 79.445 29.653 20.939 1.00 35.75 249 LEU A N 1
ATOM 2009 C CA . LEU A 1 250 ? 78.168 30.373 20.835 1.00 36.42 249 LEU A CA 1
ATOM 2010 C C . LEU A 1 250 ? 76.937 29.490 20.527 1.00 37.97 249 LEU A C 1
ATOM 2011 O O . LEU A 1 250 ? 75.833 30.019 20.418 1.00 41.15 249 LEU A O 1
ATOM 2016 N N . GLY A 1 251 ? 77.097 28.174 20.380 1.00 36.44 250 GLY A N 1
ATOM 2017 C CA . GLY A 1 251 ? 75.986 27.271 20.066 1.00 36.47 250 GLY A CA 1
ATOM 2018 C C . GLY A 1 251 ? 75.759 27.113 18.579 1.00 36.42 250 GLY A C 1
ATOM 2019 O O . GLY A 1 251 ? 74.711 26.605 18.173 1.00 36.42 250 GLY A O 1
ATOM 2020 N N . GLY A 1 252 ? 76.758 27.515 17.772 1.00 34.59 251 GLY A N 1
ATOM 2021 C CA . GLY A 1 252 ? 76.709 27.446 16.329 1.00 34.30 251 GLY A CA 1
ATOM 2022 C C . GLY A 1 252 ? 77.427 26.259 15.728 1.00 33.94 251 GLY A C 1
ATOM 2023 O O . GLY A 1 252 ? 77.961 25.375 16.439 1.00 34.68 251 GLY A O 1
ATOM 2024 N N . ASN A 1 253 ? 77.431 26.257 14.402 1.00 33.17 252 ASN A N 1
ATOM 2025 C CA . ASN A 1 253 ? 78.019 25.216 13.578 1.00 33.74 252 ASN A CA 1
ATOM 2026 C C . ASN A 1 253 ? 79.302 25.730 12.917 1.00 33.75 252 ASN A C 1
ATOM 2027 O O . ASN A 1 253 ? 79.619 26.927 12.992 1.00 33.05 252 ASN A O 1
ATOM 2032 N N . VAL A 1 254 ? 80.038 24.821 12.282 1.00 32.64 253 VAL A N 1
ATOM 2033 C CA . VAL A 1 254 ? 81.382 25.130 11.808 1.00 34.15 253 VAL A CA 1
ATOM 2034 C C . VAL A 1 254 ? 81.620 24.704 10.373 1.00 34.40 253 VAL A C 1
ATOM 2035 O O . VAL A 1 254 ? 81.133 23.663 9.927 1.00 33.17 253 VAL A O 1
ATOM 2039 N N . ARG A 1 255 ? 82.359 25.546 9.658 1.00 35.00 254 ARG A N 1
ATOM 2040 C CA . ARG A 1 255 ? 82.816 25.256 8.310 1.00 34.61 254 ARG A CA 1
ATOM 2041 C C . ARG A 1 255 ? 84.335 25.399 8.262 1.00 32.78 254 ARG A C 1
ATOM 2042 O O . ARG A 1 255 ? 84.865 26.439 8.652 1.00 32.55 254 ARG A O 1
ATOM 2050 N N . VAL A 1 256 ? 85.005 24.343 7.801 1.00 32.79 255 VAL A N 1
ATOM 2051 C CA . VAL A 1 256 ? 86.461 24.345 7.579 1.00 32.73 255 VAL A CA 1
ATOM 2052 C C . VAL A 1 256 ? 86.652 23.864 6.148 1.00 33.18 255 VAL A C 1
ATOM 2053 O O . VAL A 1 256 ? 85.662 23.647 5.435 1.00 33.75 255 VAL A O 1
ATOM 2057 N N . GLY A 1 257 ? 87.910 23.774 5.712 1.00 33.10 256 GLY A N 1
ATOM 2058 C CA . GLY A 1 257 ? 88.261 23.280 4.398 1.00 32.25 256 GLY A CA 1
ATOM 2059 C C . GLY A 1 257 ? 89.270 24.125 3.649 1.00 32.89 256 GLY A C 1
ATOM 2060 O O . GLY A 1 257 ? 89.441 25.317 3.949 1.00 31.94 256 GLY A O 1
ATOM 2061 N N . LEU A 1 258 ? 89.938 23.485 2.679 1.00 32.16 257 LEU A N 1
ATOM 2062 C CA . LEU A 1 258 ? 90.945 24.137 1.844 1.00 32.56 257 LEU A CA 1
ATOM 2063 C C . LEU A 1 258 ? 90.406 25.274 0.977 1.00 33.18 257 LEU A C 1
ATOM 2064 O O . LEU A 1 258 ? 91.176 26.089 0.495 1.00 34.08 257 LEU A O 1
ATOM 2069 N N . GLU A 1 259 ? 89.094 25.310 0.754 1.00 34.19 258 GLU A N 1
ATOM 2070 C CA . GLU A 1 259 ? 88.464 26.466 0.106 1.00 32.89 258 GLU A CA 1
ATOM 2071 C C . GLU A 1 259 ? 88.715 27.780 0.863 1.00 33.24 258 GLU A C 1
ATOM 2072 O O . GLU A 1 259 ? 88.908 28.816 0.231 1.00 33.05 258 GLU A O 1
ATOM 2078 N N . ASP A 1 260 ? 88.710 27.702 2.195 1.00 32.89 259 ASP A N 1
ATOM 2079 C CA . ASP A 1 260 ? 88.767 28.863 3.094 1.00 33.76 259 ASP A CA 1
ATOM 2080 C C . ASP A 1 260 ? 90.136 29.151 3.658 1.00 34.29 259 ASP A C 1
ATOM 2081 O O . ASP A 1 260 ? 90.478 30.315 3.866 1.00 34.28 259 ASP A O 1
ATOM 2086 N N . SER A 1 261 ? 90.891 28.095 3.949 1.00 33.81 260 SER A N 1
ATOM 2087 C CA . SER A 1 261 ? 92.270 28.228 4.410 1.00 33.91 260 SER A CA 1
ATOM 2088 C C . SER A 1 261 ? 93.125 27.095 3.882 1.00 33.59 260 SER A C 1
ATOM 2089 O O . SER A 1 261 ? 92.753 25.941 4.012 1.00 33.91 260 SER A O 1
ATOM 2092 N N . LEU A 1 262 ? 94.304 27.420 3.362 1.00 33.14 261 LEU A N 1
ATOM 2093 C CA . LEU A 1 262 ? 95.244 26.395 2.895 1.00 32.40 261 LEU A CA 1
ATOM 2094 C C . LEU A 1 262 ? 96.134 25.814 4.005 1.00 33.08 261 LEU A C 1
ATOM 2095 O O . LEU A 1 262 ? 96.980 24.967 3.724 1.00 33.06 261 LEU A O 1
ATOM 2100 N N . TYR A 1 263 ? 95.919 26.234 5.253 1.00 33.08 262 TYR A N 1
ATOM 2101 C CA . TYR A 1 263 ? 96.797 25.908 6.381 1.00 34.14 262 TYR A CA 1
ATOM 2102 C C . TYR A 1 263 ? 96.156 25.018 7.432 1.00 34.16 262 TYR A C 1
ATOM 2103 O O . TYR A 1 263 ? 94.961 25.166 7.728 1.00 33.68 262 TYR A O 1
ATOM 2112 N N . SER A 1 264 ? 96.941 24.077 7.962 1.00 35.06 263 SER A N 1
ATOM 2113 C CA . SER A 1 264 ? 96.514 23.210 9.085 1.00 35.24 263 SER A CA 1
ATOM 2114 C C . SER A 1 264 ? 96.704 23.918 10.424 1.00 36.45 263 SER A C 1
ATOM 2115 O O . SER A 1 264 ? 95.997 23.657 11.402 1.00 37.27 263 SER A O 1
ATOM 2118 N N . GLY A 1 265 ? 97.698 24.791 10.465 1.00 36.22 264 GLY A N 1
ATOM 2119 C CA . GLY A 1 265 ? 98.061 25.582 11.636 1.00 35.75 264 GLY A CA 1
ATOM 2120 C C . GLY A 1 265 ? 99.075 26.624 11.204 1.00 36.37 264 GLY A C 1
ATOM 2121 O O . GLY A 1 265 ? 99.421 26.697 10.014 1.00 36.26 264 GLY A O 1
ATOM 2122 N N . LYS A 1 266 ? 99.565 27.418 12.152 1.00 36.58 265 LYS A N 1
ATOM 2123 C CA . LYS A 1 266 ? 100.487 28.515 11.823 1.00 36.99 265 LYS A CA 1
ATOM 2124 C C . LYS A 1 266 ? 101.709 27.998 11.044 1.00 34.43 265 LYS A C 1
ATOM 2125 O O . LYS A 1 266 ? 102.341 27.015 11.439 1.00 33.68 265 LYS A O 1
ATOM 2131 N N . GLY A 1 267 ? 101.968 28.626 9.900 1.00 34.45 266 GLY A N 1
ATOM 2132 C CA . GLY A 1 267 ? 103.120 28.301 9.051 1.00 34.72 266 GLY A CA 1
ATOM 2133 C C . GLY A 1 267 ? 103.201 26.896 8.492 1.00 34.24 266 GLY A C 1
ATOM 2134 O O . GLY A 1 267 ? 104.296 26.426 8.167 1.00 34.54 266 GLY A O 1
ATOM 2135 N N . GLN A 1 268 ? 102.054 26.236 8.353 1.00 34.73 267 GLN A N 1
ATOM 2136 C CA . GLN A 1 268 ? 101.992 24.852 7.894 1.00 35.37 267 GLN A CA 1
ATOM 2137 C C . GLN A 1 268 ? 100.844 24.632 6.910 1.00 34.79 267 GLN A C 1
ATOM 2138 O O . GLN A 1 268 ? 99.677 24.717 7.296 1.00 35.21 267 GLN A O 1
ATOM 2144 N N . LEU A 1 269 ? 101.180 24.336 5.650 1.00 33.45 268 LEU A N 1
ATOM 2145 C CA . LEU A 1 269 ? 100.175 24.001 4.644 1.00 32.74 268 LEU A CA 1
ATOM 2146 C C . LEU A 1 269 ? 99.479 22.701 5.033 1.00 34.14 268 LEU A C 1
ATOM 2147 O O . LEU A 1 269 ? 100.142 21.750 5.436 1.00 33.20 268 LEU A O 1
ATOM 2152 N N . ALA A 1 270 ? 98.151 22.682 4.907 1.00 34.76 269 ALA A N 1
ATOM 2153 C CA . ALA A 1 270 ? 97.351 21.489 5.164 1.00 35.76 269 ALA A CA 1
ATOM 2154 C C . ALA A 1 270 ? 97.545 20.554 3.983 1.00 36.25 269 ALA A C 1
ATOM 2155 O O . ALA A 1 270 ? 97.409 20.998 2.830 1.00 35.88 269 ALA A O 1
ATOM 2157 N N . THR A 1 271 ? 97.864 19.286 4.259 1.00 36.20 270 THR A N 1
ATOM 2158 C CA . THR A 1 271 ? 98.017 18.271 3.209 1.00 36.89 270 THR A CA 1
ATOM 2159 C C . THR A 1 271 ? 96.658 17.727 2.758 1.00 36.46 270 THR A C 1
ATOM 2160 O O . THR A 1 271 ? 96.551 17.128 1.694 1.00 36.76 270 THR A O 1
ATOM 2164 N N . SER A 1 272 ? 95.627 17.923 3.579 1.00 35.94 271 SER A N 1
ATOM 2165 C CA . SER A 1 272 ? 94.292 17.436 3.300 1.00 35.98 271 SER A CA 1
ATOM 2166 C C . SER A 1 272 ? 93.245 18.204 4.078 1.00 35.79 271 SER A C 1
ATOM 2167 O O . SER A 1 272 ? 93.506 18.711 5.170 1.00 34.93 271 SER A O 1
ATOM 2170 N N . ASN A 1 273 ? 92.046 18.252 3.497 1.00 36.08 272 ASN A N 1
ATOM 2171 C CA . ASN A 1 273 ? 90.856 18.762 4.166 1.00 35.00 272 ASN A CA 1
ATOM 2172 C C . ASN A 1 273 ? 90.624 18.047 5.492 1.00 35.42 272 ASN A C 1
ATOM 2173 O O . ASN A 1 273 ? 90.219 18.682 6.472 1.00 35.24 272 ASN A O 1
ATOM 2178 N N . ALA A 1 274 ? 90.895 16.741 5.508 1.00 35.19 273 ALA A N 1
ATOM 2179 C CA . ALA A 1 274 ? 90.754 15.900 6.707 1.00 35.50 273 ALA A CA 1
ATOM 2180 C C . ALA A 1 274 ? 91.527 16.430 7.909 1.00 35.11 273 ALA A C 1
ATOM 2181 O O . ALA A 1 274 ? 91.052 16.281 9.017 1.00 35.14 273 ALA A O 1
ATOM 2183 N N . GLU A 1 275 ? 92.695 17.046 7.700 1.00 34.6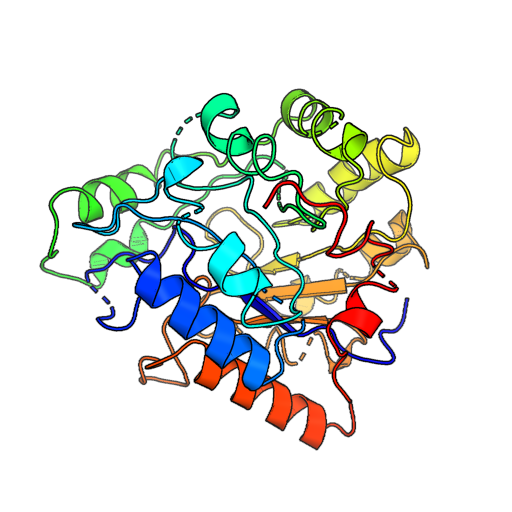7 274 GLU A N 1
ATOM 2184 C CA . GLU A 1 275 ? 93.449 17.635 8.816 1.00 36.15 274 GLU A CA 1
ATOM 2185 C C . GLU A 1 275 ? 92.663 18.695 9.572 1.00 34.75 274 GLU A C 1
ATOM 2186 O O . GLU A 1 275 ? 92.656 18.703 10.806 1.00 32.19 274 GLU A O 1
ATOM 2192 N N . GLN A 1 276 ? 92.013 19.586 8.830 1.00 32.86 275 GLN A N 1
ATOM 2193 C CA . GLN A 1 276 ? 91.202 20.648 9.437 1.00 32.98 275 GLN A CA 1
ATOM 2194 C C . GLN A 1 276 ? 89.949 20.099 10.109 1.00 33.20 275 GLN A C 1
ATOM 2195 O O . GLN A 1 276 ? 89.579 20.569 11.183 1.00 33.88 275 GLN A O 1
ATOM 2201 N N . VAL A 1 277 ? 89.294 19.119 9.477 1.00 32.17 276 VAL A N 1
ATOM 2202 C CA . VAL A 1 277 ? 88.097 18.485 10.060 1.00 31.12 276 VAL A CA 1
ATOM 2203 C C . VAL A 1 277 ? 88.495 17.813 11.383 1.00 31.93 276 VAL A C 1
ATOM 2204 O O . VAL A 1 277 ? 87.843 18.035 12.419 1.00 31.71 276 VAL A O 1
ATOM 2208 N N . ARG A 1 278 ? 89.599 17.062 11.364 1.00 32.63 277 ARG A N 1
ATOM 2209 C CA . ARG A 1 278 ? 90.095 16.416 12.585 1.00 34.06 277 ARG A CA 1
ATOM 2210 C C . ARG A 1 278 ? 90.388 17.433 13.684 1.00 34.27 277 ARG A C 1
ATOM 2211 O O . ARG A 1 278 ? 89.999 17.211 14.848 1.00 32.84 277 ARG A O 1
ATOM 2219 N N . LYS A 1 279 ? 91.011 18.557 13.316 1.00 33.23 278 LYS A N 1
ATOM 2220 C CA . LYS A 1 279 ? 91.349 19.596 14.305 1.00 32.43 278 LYS A CA 1
ATOM 2221 C C . LYS A 1 279 ? 90.125 20.213 14.979 1.00 32.05 278 LYS A C 1
ATOM 2222 O O . LYS A 1 279 ? 90.071 20.272 16.214 1.00 31.50 278 LYS A O 1
ATOM 2228 N N . ILE A 1 280 ? 89.158 20.674 14.189 1.00 32.29 279 ILE A N 1
ATOM 2229 C CA . ILE A 1 280 ? 87.960 21.285 14.770 1.00 32.47 279 ILE A CA 1
ATOM 2230 C C . ILE A 1 280 ? 87.176 20.272 15.605 1.00 32.09 279 ILE A C 1
ATOM 2231 O O . ILE A 1 280 ? 86.657 20.627 16.668 1.00 33.80 279 ILE A O 1
ATOM 2236 N N . ARG A 1 281 ? 87.162 19.008 15.173 1.00 31.39 280 ARG A N 1
ATOM 2237 C CA . ARG A 1 281 ? 86.529 17.949 15.952 1.00 32.08 280 ARG A CA 1
ATOM 2238 C C . ARG A 1 281 ? 87.231 17.741 17.295 1.00 32.01 280 ARG A C 1
ATOM 2239 O O . ARG A 1 281 ? 86.545 17.561 18.308 1.00 32.56 280 ARG A O 1
ATOM 2247 N N . ARG A 1 282 ? 88.570 17.769 17.317 1.00 31.58 281 ARG A N 1
ATOM 2248 C CA . ARG A 1 282 ? 89.306 17.673 18.598 1.00 31.60 281 ARG A CA 1
ATOM 2249 C C . ARG A 1 282 ? 88.955 18.836 19.547 1.00 31.74 281 ARG A C 1
ATOM 2250 O O . ARG A 1 282 ? 88.671 18.603 20.720 1.00 30.68 281 ARG A O 1
ATOM 2258 N N . ILE A 1 283 ? 88.923 20.059 19.011 1.00 31.17 282 ILE A N 1
ATOM 2259 C CA . ILE A 1 283 ? 88.577 21.261 19.784 1.00 31.46 282 ILE A CA 1
ATOM 2260 C C . ILE A 1 283 ? 87.155 21.114 20.379 1.00 31.51 282 ILE A C 1
ATOM 2261 O O . ILE A 1 283 ? 86.953 21.325 21.582 1.00 31.36 282 ILE A O 1
ATOM 2266 N N . ILE A 1 284 ? 86.188 20.761 19.524 1.00 31.52 283 ILE A N 1
ATOM 2267 C CA . ILE A 1 284 ? 84.792 20.477 19.914 1.00 32.17 283 ILE A CA 1
ATOM 2268 C C . ILE A 1 284 ? 84.722 19.479 21.077 1.00 32.27 283 ILE A C 1
ATOM 2269 O O . ILE A 1 284 ? 84.027 19.711 22.080 1.00 31.61 283 ILE A O 1
ATOM 2274 N N . GLU A 1 285 ? 85.486 18.398 20.954 1.00 32.05 284 GLU A N 1
ATOM 2275 C CA . GLU A 1 285 ? 85.522 17.357 21.976 1.00 33.23 284 GLU A CA 1
ATOM 2276 C C . GLU A 1 285 ? 86.151 17.850 23.278 1.00 31.09 284 GLU A C 1
ATOM 2277 O O . GLU A 1 285 ? 85.645 17.516 24.353 1.00 29.45 284 GLU A O 1
ATOM 2283 N N . GLU A 1 286 ? 87.203 18.674 23.179 1.00 30.24 285 GLU A N 1
ATOM 2284 C CA . GLU A 1 286 ? 87.831 19.300 24.378 1.00 30.94 285 GLU A CA 1
ATOM 2285 C C . GLU A 1 286 ? 86.851 20.191 25.149 1.00 30.07 285 GLU A C 1
ATOM 2286 O O . GLU A 1 286 ? 86.901 20.245 26.381 1.00 30.92 285 GLU A O 1
ATOM 2292 N N . LEU A 1 287 ? 85.968 20.866 24.409 1.00 28.63 286 LEU A N 1
ATOM 2293 C CA . LEU A 1 287 ? 84.911 21.700 24.975 1.00 29.86 286 LEU A CA 1
ATOM 2294 C C . LEU A 1 287 ? 83.663 20.922 25.444 1.00 30.63 286 LEU A C 1
ATOM 2295 O O . LEU A 1 287 ? 82.655 21.546 25.822 1.00 30.21 286 LEU A O 1
ATOM 2300 N N . SER A 1 288 ? 83.725 19.579 25.446 1.00 30.62 287 SER A N 1
ATOM 2301 C CA . SER A 1 288 ? 82.617 18.720 25.837 1.00 30.79 287 SER A CA 1
ATOM 2302 C C . SER A 1 288 ? 81.396 18.904 24.927 1.00 31.32 287 SER A C 1
ATOM 2303 O O . SER A 1 288 ? 80.258 18.808 25.380 1.00 31.74 287 SER A O 1
ATOM 2306 N N . LEU A 1 289 ? 81.650 19.182 23.648 1.00 30.84 288 LEU A N 1
ATOM 2307 C CA . LEU A 1 289 ? 80.603 19.357 22.642 1.00 32.07 288 LEU A CA 1
ATOM 2308 C C . LEU A 1 289 ? 80.677 18.119 21.740 1.00 33.81 288 LEU A C 1
ATOM 2309 O O . LEU A 1 289 ? 81.574 17.288 21.904 1.00 32.81 288 LEU A O 1
ATOM 2314 N N . ASP A 1 290 ? 79.699 17.978 20.844 1.00 34.80 289 ASP A N 1
ATOM 2315 C CA A ASP A 1 290 ? 79.683 16.821 19.942 0.50 35.20 289 ASP A CA 1
ATOM 2316 C CA B ASP A 1 290 ? 79.505 16.789 19.996 0.50 35.03 289 ASP A CA 1
ATOM 2317 C C . ASP A 1 290 ? 79.188 17.216 18.560 1.00 35.23 289 ASP A C 1
ATOM 2318 O O . ASP A 1 290 ? 78.519 18.249 18.371 1.00 34.73 289 ASP A O 1
ATOM 2327 N N . ILE A 1 291 ? 79.598 16.409 17.575 1.00 34.86 290 ILE A N 1
ATOM 2328 C CA . ILE A 1 291 ? 79.288 16.644 16.179 1.00 34.75 290 ILE A CA 1
ATOM 2329 C C . ILE A 1 291 ? 78.062 15.869 15.710 1.00 34.57 290 ILE A C 1
ATOM 2330 O O . ILE A 1 291 ? 77.699 14.847 16.288 1.00 34.91 290 ILE A O 1
ATOM 2335 N N . ALA A 1 292 ? 77.470 16.365 14.628 1.00 34.30 291 ALA A N 1
ATOM 2336 C CA . ALA A 1 292 ? 76.312 15.765 13.989 1.00 33.57 291 ALA A CA 1
ATOM 2337 C C . ALA A 1 292 ? 76.745 14.777 12.908 1.00 34.03 291 ALA A C 1
ATOM 2338 O O . ALA A 1 292 ? 77.712 15.022 12.188 1.00 34.00 291 ALA A O 1
ATOM 2340 N N . THR A 1 293 ? 76.021 13.668 12.800 1.00 34.68 292 THR A N 1
ATOM 2341 C CA . THR A 1 293 ? 76.187 12.741 11.681 1.00 35.16 292 THR A CA 1
ATOM 2342 C C . THR A 1 293 ? 75.468 13.370 10.474 1.00 35.71 292 THR A C 1
ATOM 2343 O O . THR A 1 293 ? 74.664 14.297 10.646 1.00 34.88 292 THR A O 1
ATOM 2347 N N . PRO A 1 294 ? 75.763 12.896 9.252 1.00 35.75 293 PRO A N 1
ATOM 2348 C CA . PRO A 1 294 ? 75.022 13.398 8.089 1.00 35.91 293 PRO A CA 1
ATOM 2349 C C . PRO A 1 294 ? 73.500 13.397 8.229 1.00 35.45 293 PRO A C 1
ATOM 2350 O O . PRO A 1 294 ? 72.865 14.410 7.936 1.00 35.47 293 PRO A O 1
ATOM 2354 N N . ASP A 1 295 ? 72.937 12.298 8.725 1.00 35.13 294 ASP A N 1
ATOM 2355 C CA . ASP A 1 295 ? 71.485 12.193 8.924 1.00 35.59 294 ASP A CA 1
ATOM 2356 C C . ASP A 1 295 ? 70.944 13.108 10.027 1.00 34.69 294 ASP A C 1
ATOM 2357 O O . ASP A 1 295 ? 69.831 13.620 9.902 1.00 32.45 294 ASP A O 1
ATOM 2362 N N . GLU A 1 296 ? 71.719 13.327 11.089 1.00 35.26 295 GLU A N 1
ATOM 2363 C CA . GLU A 1 296 ? 71.347 14.328 12.108 1.00 35.11 295 GLU A CA 1
ATOM 2364 C C . GLU A 1 296 ? 71.316 15.721 11.476 1.00 34.03 295 GLU A C 1
ATOM 2365 O O . GLU A 1 296 ? 70.412 16.506 11.767 1.00 33.10 295 GLU A O 1
ATOM 2371 N N . ALA A 1 297 ? 72.290 16.004 10.598 1.00 32.86 296 ALA A N 1
ATOM 2372 C CA . ALA A 1 297 ? 72.349 17.268 9.858 1.00 31.98 296 ALA A CA 1
ATOM 2373 C C . ALA A 1 297 ? 71.143 17.441 8.929 1.00 32.03 296 ALA A C 1
ATOM 2374 O O . ALA A 1 297 ? 70.563 18.525 8.875 1.00 32.23 296 ALA A O 1
ATOM 2376 N N . ARG A 1 298 ? 70.758 16.370 8.223 1.00 33.61 297 ARG A N 1
ATOM 2377 C CA . ARG A 1 298 ?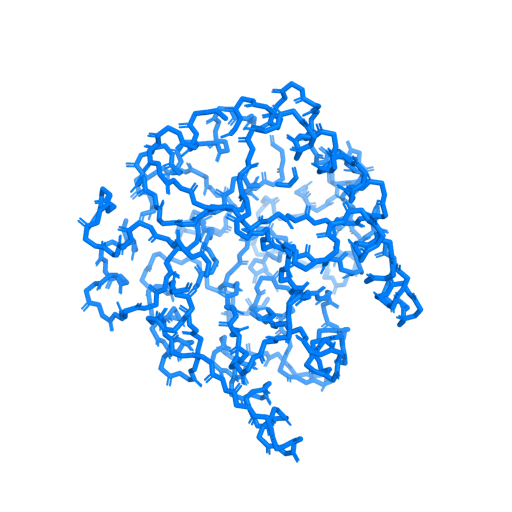 69.565 16.372 7.344 1.00 32.51 297 ARG A CA 1
ATOM 2378 C C . ARG A 1 298 ? 68.286 16.706 8.122 1.00 33.50 297 ARG A C 1
ATOM 2379 O O . ARG A 1 298 ? 67.448 17.456 7.633 1.00 34.13 297 ARG A O 1
ATOM 2387 N N . ALA A 1 299 ? 68.155 16.144 9.323 1.00 33.86 298 ALA A N 1
ATOM 2388 C CA . ALA A 1 299 ? 67.013 16.404 10.203 1.00 34.41 298 ALA A CA 1
ATOM 2389 C C . ALA A 1 299 ? 67.035 17.845 10.706 1.00 34.93 298 ALA A C 1
ATOM 2390 O O . ALA A 1 299 ? 65.984 18.463 10.819 1.00 35.92 298 ALA A O 1
ATOM 2400 N N . LEU A 1 301 ? 68.540 20.535 9.131 1.00 35.01 300 LEU A N 1
ATOM 2401 C CA . LEU A 1 301 ? 68.276 21.399 7.971 1.00 35.71 300 LEU A CA 1
ATOM 2402 C C . LEU A 1 301 ? 66.958 21.116 7.236 1.00 35.61 300 LEU A C 1
ATOM 2403 O O . LEU A 1 301 ? 66.545 21.934 6.400 1.00 35.95 300 LEU A O 1
ATOM 2408 N N . LYS A 1 302 ? 66.324 19.979 7.544 1.00 35.16 301 LYS A N 1
ATOM 2409 C CA . LYS A 1 302 ? 65.064 19.536 6.931 1.00 35.83 301 LYS A CA 1
ATOM 2410 C C . LYS A 1 302 ? 65.241 19.372 5.420 1.00 34.79 301 LYS A C 1
ATOM 2411 O O . LYS A 1 302 ? 64.485 19.909 4.625 1.00 33.80 301 LYS A O 1
ATOM 2417 N N . THR A 1 303 ? 66.259 18.614 5.035 1.00 35.50 302 THR A N 1
ATOM 2418 C CA . THR A 1 303 ? 66.550 18.361 3.623 1.00 35.76 302 THR A CA 1
ATOM 2419 C C . THR A 1 303 ? 65.619 17.289 3.066 1.00 36.40 302 THR A C 1
ATOM 2420 O O . THR A 1 303 ? 64.999 16.540 3.819 1.00 37.20 302 THR A O 1
ATOM 2424 N N . LYS A 1 304 ? 65.566 17.211 1.742 1.00 36.65 303 LYS A N 1
ATOM 2425 C CA . LYS A 1 304 ? 64.684 16.275 1.034 1.00 37.38 303 LYS A CA 1
ATOM 2426 C C . LYS A 1 304 ? 65.128 14.797 1.061 1.00 38.16 303 LYS A C 1
ATOM 2427 O O . LYS A 1 304 ? 64.332 13.929 0.717 1.00 38.47 303 LYS A O 1
ATOM 2433 N N . GLY A 1 305 ? 66.377 14.532 1.436 1.00 37.86 304 GLY A N 1
ATOM 2434 C CA . GLY A 1 305 ? 66.937 13.187 1.513 1.00 37.99 304 GLY A CA 1
ATOM 2435 C C . GLY A 1 305 ? 67.893 12.906 0.377 1.00 38.26 304 GLY A C 1
ATOM 2436 O O . GLY A 1 305 ? 67.731 13.430 -0.729 1.00 38.53 304 GLY A O 1
ATOM 2437 N N . ALA A 1 306 ? 68.884 12.060 0.657 1.00 38.93 305 ALA A N 1
ATOM 2438 C CA . ALA A 1 306 ? 69.931 11.675 -0.314 1.00 39.12 305 ALA A CA 1
ATOM 2439 C C . ALA A 1 306 ? 69.402 11.008 -1.599 1.00 39.39 305 ALA A C 1
ATOM 2440 O O . ALA A 1 306 ? 69.981 11.189 -2.674 1.00 40.50 305 ALA A O 1
ATOM 2442 N N . ASN A 1 307 ? 68.305 10.269 -1.467 1.00 39.32 306 ASN A N 1
ATOM 2443 C CA A ASN A 1 307 ? 67.669 9.556 -2.587 0.50 39.45 306 ASN A CA 1
ATOM 2444 C CA B ASN A 1 307 ? 67.690 9.557 -2.600 0.50 39.53 306 ASN A CA 1
ATOM 2445 C C . ASN A 1 307 ? 66.847 10.436 -3.542 1.00 39.50 306 ASN A C 1
ATOM 2446 O O . ASN A 1 307 ? 66.396 9.952 -4.586 1.00 39.19 306 ASN A O 1
ATOM 2455 N N . GLU A 1 308 ? 66.635 11.712 -3.192 1.00 38.67 307 GLU A N 1
ATOM 2456 C CA . GLU A 1 308 ? 65.843 12.648 -4.013 1.00 38.88 307 GLU A CA 1
ATOM 2457 C C . GLU A 1 308 ? 66.667 13.601 -4.897 1.00 38.73 307 GLU A C 1
ATOM 2458 O O . GLU A 1 308 ? 66.112 14.547 -5.459 1.00 38.42 307 GLU A O 1
ATOM 2464 N N . THR A 1 309 ? 67.972 13.348 -5.036 1.00 38.61 308 THR A N 1
ATOM 2465 C CA . THR A 1 309 ? 68.841 14.158 -5.900 1.00 38.81 308 THR A CA 1
ATOM 2466 C C . THR A 1 309 ? 68.879 13.535 -7.292 1.00 38.95 308 THR A C 1
ATOM 2467 O O . THR A 1 309 ? 68.448 12.397 -7.458 1.00 38.12 308 THR A O 1
ATOM 2471 N N . SER A 1 310 ? 69.403 14.271 -8.275 1.00 39.70 309 SER A N 1
ATOM 2472 C CA . SER A 1 310 ? 69.536 13.779 -9.664 1.00 40.75 309 SER A CA 1
ATOM 2473 C C . SER A 1 310 ? 70.949 13.270 -10.002 1.00 42.46 309 SER A C 1
ATOM 2474 O O . SER A 1 310 ? 71.452 13.496 -11.103 1.00 44.62 309 SER A O 1
ATOM 2477 N N . PHE A 1 311 ? 71.577 12.588 -9.047 1.00 42.34 310 PHE A N 1
ATOM 2478 C CA . PHE A 1 311 ? 72.886 11.956 -9.240 1.00 43.17 310 PHE A CA 1
ATOM 2479 C C . PHE A 1 311 ? 72.988 10.679 -8.390 1.00 44.32 310 PHE A C 1
ATOM 2480 O O . PHE A 1 311 ? 73.964 9.932 -8.479 1.00 45.47 310 PHE A O 1
#

InterPro domains:
  IPR008567 Beta-keto acid cleavage enzyme [PF05853] (6-301)
  IPR008567 Beta-keto acid cleavage enzyme [PTHR37418] (5-303)
  IPR013785 Aldolase-type TIM barrel [G3DSA:3.20.20.70] (1-310)

CATH classification: 3.20.20.70

Sequence (298 aa):
KQSKKIIITCAVTGSIIHTPTSPYLPITPEEIVKEGVAAAEAGAALHLHARDPLNGRRPSQDPDLFRFLPQLKERRRTTDDAILNIITTGGGLGSLDERLAPARRAARPEVASNGSLNFNISQAAAKFDDTFKFDWERPYLAGTRRDFILSNTFSQIERGTELGASGTRFEEFECYDVGHLYNLAHFVDRKLVEPPFFLLQQCVFGILGGIGADPENLLLHRTIADRLFGQDYYLSVLAAGRRHQPFVTSAILGGNVRVGLEDSLYSGKGQLATSNAEQVRKIRRIIEELSLDDIATPDEARALKTKGANNETSF

Radius of gyration: 17.62 Å; Cα contacts (8 Å, |Δi|>4): 667; chains: 1; bounding box: 49×40×43 Å

Nearest PDB structures (foldseek):
  3e02-assembly1_A  TM=1.003E+00  e=2.626E-61  Paraburkholderia xenovorans LB400
  3e49-assembly1_D  TM=9.912E-01  e=7.037E-45  Paraburkholderia xenovorans LB400
  8rio-assembly1_A  TM=9.681E-01  e=1.709E-41  Paracoccus denitrificans PD1222
  3lot-assembly1_D  TM=9.718E-01  e=2.440E-40  Archaeoglobus fulgidus
  3no5-assembly2_C  TM=9.112E-01  e=1.524E-23  Cupriavidus pinatubonensis JMP134

Foldseek 3Di:
DFQLAFAEEAEAAAALDFCLPVQRQAALVSSQVQLLLLQVLFHLYEDFHADNPGRHWFLPLVRCVRVVSNLVRHQRFYEYELLIYFDDSCSSCVNCLQWLGLEYEEAKWQFAQLVVLVVDPDDPDPPPNCSNNVSVVGISHDDLVSVLVNVSSVVSQHQYQYEAQELVSLVSVLVCVVVVSHFFQHNYEYEEPGDGGHHLDVVRVVVVVSNCVSPNPRYAYEYAYAEQSSCTRLCLVVSHHYYYYCNRYQALHPPHGDSGSSSVSNVVQVSCVVVVGHHDNNVSVCCSVTPHSVSIND

Secondary structure (DSSP, 8-state):
---SSBPEEEB-S-SSS----TTS--SHHHHHHHHHHHHHHT---EE-EE-TTT--EE--TTT---HHHHHHH-----EEPSS-S---HHHHHHHHHHH--SEE----EE-B-GGGGGG-S--SSTTHHHHHHHGGG-EE---HHHHHH--TTGGGT-EEEEEE-SHHHHHHHHHHHHTTSS-SPEEEEEEE--BTB--S-HHHHH--HHHHHHHTTSEEEEEEE-GGG------TTTT-EEEESTTT-SEEETTEE-S-HHHHHHHHHHHHHHTT--BPPHHHHH------GGGS--